Protein AF-A0A7S2FEC1-F1 (afdb_monomer_lite)

pLDDT: mean 93.11, std 10.79, range [41.53, 98.69]

Organism: NCBI:txid327968

Secondary structure (DSSP, 8-state):
----E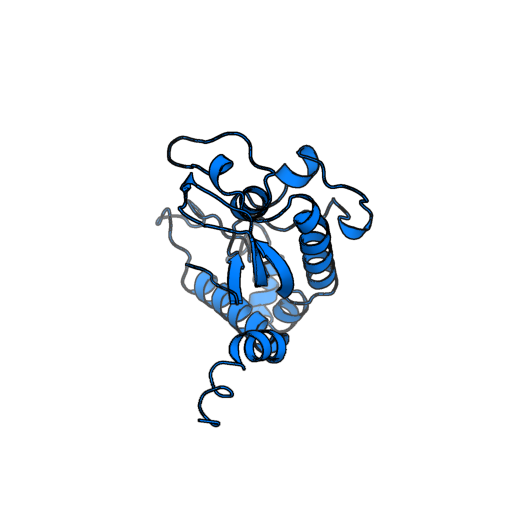EEEEE--S-PPPSS--GGG-SS--HHHHTTS-HHHHHHHT-----BTTB-GGG---S-GGGHHHHHHHHHHHHHTTS-EEEEEEEEEPPBTTTTB---EEEEEEEEE----HHHHTTS-HHHHHHHHTGGGSTTTTTTS--SSSSSSS-TTPPPHHHHHHHHHHHHHHHHHTHHHHHHHHS-SSSSSS--

Sequence (195 aa):
RGARRIIWVISTGKSLPWDVDFCSLTLLDDTVASQLENQLQSLFGYWHTDDVGEFLSRNQVFKEDDLLPVVCELQRLRNSGKPAVTTKAVSVLENEWWGIRGGYEATLLIVYIDTCTDFQERLPDDTQEELHRGYWGDFHRFPHYLPVFQNTGEATALTHAQVNLLAAQAEYSVRQNRELFERLFAFAGAERGQG

Radius of gyration: 18.54 Å; chains: 1; bounding box: 43×49×50 Å

Structure (mmCIF, N/CA/C/O backbone):
data_AF-A0A7S2FEC1-F1
#
_entry.id   AF-A0A7S2FEC1-F1
#
loop_
_atom_site.group_PDB
_atom_site.id
_atom_site.type_symbol
_atom_site.label_atom_id
_atom_site.label_alt_id
_atom_site.label_comp_id
_atom_site.label_asym_id
_atom_site.label_entity_id
_atom_site.label_seq_id
_atom_site.pdbx_PDB_ins_code
_atom_site.Cartn_x
_atom_site.Cartn_y
_atom_site.Cartn_z
_atom_site.occupancy
_atom_site.B_iso_or_equiv
_atom_site.auth_seq_id
_atom_site.auth_comp_id
_atom_site.auth_asym_id
_atom_site.auth_atom_id
_atom_site.pdbx_PDB_model_num
ATOM 1 N N . ARG A 1 1 ? -23.191 -8.310 9.841 1.00 63.91 1 ARG A N 1
ATOM 2 C CA . ARG A 1 1 ? -22.367 -9.552 9.905 1.00 63.91 1 ARG A CA 1
ATOM 3 C C . ARG A 1 1 ? -21.059 -9.193 10.621 1.00 63.91 1 ARG A C 1
ATOM 5 O O . ARG A 1 1 ? -20.654 -8.054 10.474 1.00 63.91 1 ARG A O 1
ATOM 12 N N . GLY A 1 2 ? -20.462 -10.074 11.435 1.00 85.88 2 GLY A N 1
ATOM 13 C CA . GLY A 1 2 ? -19.298 -9.752 12.289 1.00 85.88 2 GLY A CA 1
ATOM 14 C C . GLY A 1 2 ? -18.028 -10.485 11.861 1.00 85.88 2 GLY A C 1
ATOM 15 O O . GLY A 1 2 ? -17.616 -11.430 12.531 1.00 85.88 2 GLY A O 1
ATOM 16 N N . ALA A 1 3 ? -17.463 -10.114 10.709 1.00 90.88 3 ALA A N 1
ATOM 17 C CA . ALA A 1 3 ? -16.270 -10.762 10.166 1.00 90.88 3 ALA A CA 1
ATOM 18 C C . ALA A 1 3 ? -15.063 -10.519 11.085 1.00 90.88 3 ALA A C 1
ATOM 20 O O . ALA A 1 3 ? -14.691 -9.379 11.320 1.00 90.88 3 ALA A O 1
ATOM 21 N N . ARG A 1 4 ? -14.458 -11.591 11.604 1.00 93.88 4 ARG A N 1
ATOM 22 C CA . ARG A 1 4 ? -13.339 -11.516 12.566 1.00 93.88 4 ARG A CA 1
ATOM 23 C C . ARG A 1 4 ? -11.965 -11.660 11.931 1.00 93.88 4 ARG A C 1
ATOM 25 O O . ARG A 1 4 ? -10.963 -11.430 12.594 1.00 93.88 4 ARG A O 1
ATOM 32 N N . ARG A 1 5 ? -11.918 -12.098 10.678 1.00 94.44 5 ARG A N 1
ATOM 33 C CA . ARG A 1 5 ? -10.692 -12.376 9.932 1.00 94.44 5 ARG A CA 1
ATOM 34 C C . ARG A 1 5 ? -10.897 -11.839 8.530 1.00 94.44 5 ARG A C 1
ATOM 36 O O . ARG A 1 5 ? -11.861 -12.227 7.871 1.00 94.44 5 ARG A O 1
ATOM 43 N N . ILE A 1 6 ? -10.052 -10.904 8.132 1.00 95.25 6 ILE A N 1
ATOM 44 C CA . ILE A 1 6 ? -10.210 -10.132 6.906 1.00 95.25 6 ILE A CA 1
ATOM 45 C C . ILE A 1 6 ? -8.873 -10.173 6.180 1.00 95.25 6 ILE A C 1
ATOM 47 O O . ILE A 1 6 ? -7.834 -9.917 6.784 1.00 95.25 6 ILE A O 1
ATOM 51 N N . ILE A 1 7 ? -8.908 -10.505 4.893 1.00 96.38 7 ILE A N 1
ATOM 52 C CA . ILE A 1 7 ? -7.788 -10.250 3.990 1.00 96.38 7 ILE A CA 1
ATOM 53 C C . ILE A 1 7 ? -8.158 -9.037 3.168 1.00 96.38 7 ILE A C 1
ATOM 55 O O . ILE A 1 7 ? -9.242 -8.994 2.586 1.00 96.38 7 ILE A O 1
ATOM 59 N N . TRP A 1 8 ? -7.241 -8.087 3.102 1.00 96.00 8 TRP A N 1
ATOM 60 C CA . TRP A 1 8 ? -7.366 -6.934 2.241 1.00 96.00 8 TRP A CA 1
ATOM 61 C C . TRP A 1 8 ? -6.160 -6.849 1.320 1.00 96.00 8 TRP A C 1
ATOM 63 O O . TRP A 1 8 ? -5.033 -6.633 1.762 1.00 96.00 8 TRP A O 1
ATOM 73 N N . VAL A 1 9 ? -6.420 -7.060 0.033 1.00 95.88 9 VAL A N 1
ATOM 74 C CA . VAL A 1 9 ? -5.424 -6.937 -1.027 1.00 95.88 9 VAL A CA 1
ATOM 75 C C . VAL A 1 9 ? -5.585 -5.568 -1.667 1.00 95.88 9 VAL A C 1
ATOM 77 O O . VAL A 1 9 ? -6.620 -5.281 -2.265 1.00 95.88 9 VAL A O 1
ATOM 80 N N . ILE A 1 10 ? -4.565 -4.730 -1.525 1.00 94.94 10 ILE A N 1
ATOM 81 C CA . ILE A 1 10 ? -4.515 -3.370 -2.052 1.00 94.94 10 ILE A CA 1
ATOM 82 C C . ILE A 1 10 ? -3.617 -3.401 -3.288 1.00 94.94 10 ILE A C 1
ATOM 84 O O . ILE A 1 10 ? -2.395 -3.278 -3.206 1.00 94.94 10 ILE A O 1
ATOM 88 N N . SER A 1 11 ? -4.245 -3.622 -4.442 1.00 90.88 11 SER A N 1
ATOM 89 C CA . SER A 1 11 ? -3.616 -3.508 -5.759 1.00 90.88 11 SER A CA 1
ATOM 90 C C . SER A 1 11 ? -3.962 -2.141 -6.334 1.00 90.88 11 SER A C 1
ATOM 92 O O . SER A 1 11 ? -5.062 -1.947 -6.846 1.00 90.88 11 SER A O 1
ATOM 94 N N . THR A 1 12 ? -3.045 -1.188 -6.212 1.00 89.50 12 THR A N 1
ATOM 95 C CA . THR A 1 12 ? -3.296 0.224 -6.519 1.00 89.50 12 THR A CA 1
ATOM 96 C C . THR A 1 12 ? -2.236 0.808 -7.451 1.00 89.50 12 THR A C 1
ATOM 98 O O . THR A 1 12 ? -1.093 0.352 -7.478 1.00 89.50 12 THR A O 1
ATOM 101 N N . GLY A 1 13 ? -2.599 1.876 -8.165 1.00 90.62 13 GLY A N 1
ATOM 102 C CA . GLY A 1 13 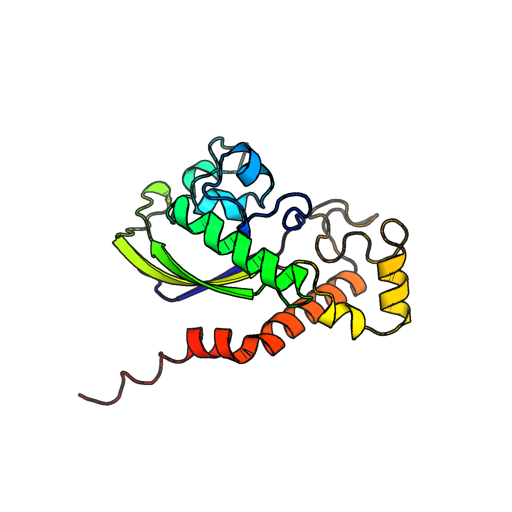? -1.673 2.712 -8.932 1.00 90.62 13 GLY A CA 1
ATOM 103 C C . GLY A 1 13 ? -0.826 3.672 -8.080 1.00 90.62 13 GLY A C 1
ATOM 104 O O . GLY A 1 13 ? -0.110 4.498 -8.645 1.00 90.62 13 GLY A O 1
ATOM 105 N N . LYS A 1 14 ? -0.906 3.608 -6.741 1.00 93.81 14 LYS A N 1
ATOM 106 C CA . LYS A 1 14 ? -0.187 4.504 -5.821 1.00 93.81 14 LYS A CA 1
ATOM 107 C C . LYS A 1 14 ? 0.786 3.738 -4.916 1.00 93.81 14 LYS A C 1
ATOM 109 O O . LYS A 1 14 ? 0.373 2.875 -4.148 1.00 93.81 14 LYS A O 1
ATOM 114 N N . SER A 1 15 ? 2.072 4.077 -4.970 1.00 95.19 15 SER A N 1
ATOM 115 C CA . SER A 1 15 ? 3.068 3.581 -4.003 1.00 95.19 15 SER A CA 1
ATOM 116 C C . SER A 1 15 ? 2.891 4.277 -2.656 1.00 95.19 15 SER A C 1
ATOM 118 O O . SER A 1 15 ? 2.398 5.408 -2.599 1.00 95.19 15 SER A O 1
ATOM 120 N N . LEU A 1 16 ? 3.319 3.626 -1.576 1.00 96.06 16 LEU A N 1
ATOM 121 C CA . LEU A 1 16 ? 3.537 4.314 -0.311 1.00 96.06 16 LEU A CA 1
ATOM 122 C C . LEU A 1 16 ? 4.552 5.453 -0.534 1.00 96.06 16 LEU A C 1
ATOM 124 O O . LEU A 1 16 ? 5.592 5.216 -1.156 1.00 96.06 16 LEU A O 1
ATOM 128 N N . PRO A 1 17 ? 4.321 6.669 -0.011 1.00 96.25 17 PRO A N 1
ATOM 129 C CA . PRO A 1 17 ? 5.268 7.772 -0.157 1.00 96.25 17 PRO A CA 1
ATOM 130 C C . PRO A 1 17 ? 6.690 7.383 0.275 1.00 96.25 17 PRO A C 1
ATOM 132 O O . PRO A 1 17 ? 6.884 6.644 1.250 1.00 96.25 17 PRO A O 1
ATOM 135 N N . TRP A 1 18 ? 7.683 7.830 -0.494 1.00 95.56 18 TRP A N 1
ATOM 136 C CA . TRP A 1 18 ? 9.110 7.595 -0.223 1.00 95.56 18 TRP A CA 1
ATOM 137 C C . TRP A 1 18 ? 9.753 8.755 0.542 1.00 95.56 18 TRP A C 1
ATOM 139 O O . TRP A 1 18 ? 10.779 8.575 1.190 1.00 95.56 18 TRP A O 1
ATOM 149 N N . ASP A 1 19 ? 9.150 9.936 0.463 1.00 96.31 19 ASP A N 1
ATOM 150 C CA . ASP A 1 19 ? 9.587 11.197 1.060 1.00 96.31 19 ASP A CA 1
ATOM 151 C C . ASP A 1 19 ? 8.996 11.453 2.456 1.00 96.31 19 ASP A C 1
ATOM 153 O O . ASP A 1 19 ? 9.354 12.432 3.109 1.00 96.31 19 ASP A O 1
ATOM 157 N N . VAL A 1 20 ? 8.140 10.551 2.945 1.00 97.31 20 VAL A N 1
ATOM 158 C CA . VAL A 1 20 ? 7.560 10.586 4.294 1.00 97.31 20 VAL A CA 1
ATOM 159 C C . VAL A 1 20 ? 8.110 9.422 5.112 1.00 97.31 20 VAL A C 1
ATOM 161 O O . VAL A 1 20 ? 7.936 8.273 4.721 1.00 97.31 20 VAL A O 1
ATOM 164 N N . ASP A 1 21 ? 8.716 9.682 6.272 1.00 97.62 21 ASP A N 1
ATOM 165 C CA . ASP A 1 21 ? 9.063 8.640 7.251 1.00 97.62 21 ASP A CA 1
ATOM 166 C C . ASP A 1 21 ? 7.916 8.465 8.255 1.00 97.62 21 ASP A C 1
ATOM 168 O O . ASP A 1 21 ? 7.879 9.126 9.297 1.00 97.62 21 ASP A O 1
ATOM 172 N N . PHE A 1 22 ? 6.979 7.562 7.948 1.00 97.94 22 PHE A N 1
ATOM 173 C CA . PHE A 1 22 ? 5.813 7.296 8.796 1.00 97.94 22 PHE A CA 1
ATOM 174 C C . PHE A 1 22 ? 6.206 6.774 10.179 1.00 97.94 22 PHE A C 1
ATOM 176 O O . PHE A 1 22 ? 5.491 6.995 11.150 1.00 97.94 22 PHE A O 1
ATOM 183 N N . CYS A 1 23 ? 7.341 6.090 10.296 1.00 97.69 23 CYS A N 1
ATOM 184 C CA . CYS A 1 23 ? 7.784 5.525 11.564 1.00 97.69 23 CYS A CA 1
ATOM 185 C C . CYS A 1 23 ? 8.379 6.566 12.518 1.00 97.69 23 CYS A C 1
ATOM 187 O O . CYS A 1 23 ? 8.506 6.291 13.712 1.00 97.69 23 CYS A O 1
ATOM 189 N N . SER A 1 24 ? 8.740 7.743 12.004 1.00 97.81 24 SER A N 1
ATOM 190 C CA . SER A 1 24 ? 9.196 8.882 12.806 1.00 97.81 24 SER A CA 1
ATOM 191 C C . SER A 1 24 ? 8.056 9.766 13.324 1.00 97.81 24 SER A C 1
ATOM 193 O O . SER A 1 24 ? 8.269 10.571 14.234 1.00 97.81 24 SER A O 1
ATOM 195 N N . LEU A 1 25 ? 6.851 9.631 12.759 1.00 97.25 25 LEU A N 1
ATOM 196 C CA . LEU A 1 25 ? 5.702 10.452 13.125 1.00 97.25 25 LEU A CA 1
ATOM 197 C C . LEU A 1 25 ? 5.090 9.990 14.450 1.00 97.25 25 LEU A C 1
ATOM 199 O O . LEU A 1 25 ? 5.040 8.803 14.766 1.00 97.25 25 LEU A O 1
ATOM 203 N N . THR A 1 26 ? 4.566 10.948 15.208 1.00 95.19 26 THR A N 1
ATOM 204 C CA . THR A 1 26 ? 3.766 10.686 16.414 1.00 95.19 26 THR A CA 1
ATOM 205 C C . THR A 1 26 ? 2.265 10.730 16.143 1.00 95.19 26 THR A C 1
ATOM 207 O O . THR A 1 26 ? 1.502 10.096 16.866 1.00 95.19 26 THR A O 1
ATOM 210 N N . LEU A 1 27 ? 1.851 11.467 15.111 1.00 95.06 27 LEU A N 1
ATOM 211 C CA . LEU A 1 27 ? 0.476 11.610 14.649 1.00 95.06 27 LEU A CA 1
ATOM 212 C C . LEU A 1 27 ? 0.480 11.719 13.122 1.00 95.06 27 LEU A C 1
ATOM 214 O O . LEU A 1 27 ? 1.411 12.281 12.543 1.00 95.06 27 LEU A O 1
ATOM 218 N N . LEU A 1 28 ? -0.562 11.188 12.490 1.00 96.19 28 LEU A N 1
ATOM 219 C CA . LEU A 1 28 ? -0.814 11.349 11.064 1.00 96.19 28 LEU A CA 1
ATOM 220 C C . LEU A 1 28 ? -1.877 12.435 10.867 1.00 96.19 28 LEU A C 1
ATOM 222 O O . LEU A 1 28 ? -2.997 12.285 11.351 1.00 96.19 28 LEU A O 1
ATOM 226 N N . ASP A 1 29 ? -1.514 13.520 10.185 1.00 95.62 29 ASP A N 1
ATOM 227 C CA . ASP A 1 29 ? -2.449 14.575 9.781 1.00 95.62 29 ASP A CA 1
ATOM 228 C C . ASP A 1 29 ? -3.027 14.326 8.376 1.00 95.62 29 ASP A C 1
ATOM 230 O O . ASP A 1 29 ? -2.500 13.517 7.606 1.00 95.62 29 ASP A O 1
ATOM 234 N N . ASP A 1 30 ? -4.091 15.054 8.027 1.00 95.38 30 ASP A N 1
ATOM 235 C CA . ASP A 1 30 ? -4.795 14.918 6.744 1.00 95.38 30 ASP A CA 1
ATOM 236 C C . ASP A 1 30 ? -3.902 15.207 5.531 1.00 95.38 30 ASP A C 1
ATOM 238 O O . ASP A 1 30 ? -4.073 14.611 4.465 1.00 95.38 30 ASP A O 1
ATOM 242 N N . THR A 1 31 ? -2.916 16.101 5.672 1.00 95.56 31 THR A N 1
ATOM 243 C CA . THR A 1 31 ? -2.008 16.444 4.569 1.00 95.56 31 THR A CA 1
ATOM 244 C C . THR A 1 31 ? -1.131 15.248 4.236 1.00 95.56 31 THR A C 1
ATOM 246 O O . THR A 1 31 ? -0.997 14.883 3.066 1.00 95.56 31 THR A O 1
ATOM 249 N N . VAL A 1 32 ? -0.569 14.593 5.250 1.00 96.25 32 VAL A N 1
ATOM 250 C CA . VAL A 1 32 ? 0.232 13.381 5.067 1.00 96.25 32 VAL A CA 1
ATOM 251 C C . VAL A 1 32 ? -0.652 12.198 4.657 1.00 96.25 32 VAL A C 1
ATOM 253 O O . VAL A 1 32 ? -0.292 11.460 3.739 1.00 96.25 32 VAL A O 1
ATOM 256 N N . ALA A 1 33 ? -1.833 12.036 5.261 1.00 96.56 33 ALA A N 1
ATOM 257 C CA . ALA A 1 33 ? -2.761 10.954 4.930 1.00 96.56 33 ALA A CA 1
ATOM 258 C C . ALA A 1 33 ? -3.253 11.016 3.473 1.00 96.56 33 ALA A C 1
ATOM 260 O O . ALA A 1 33 ? -3.339 9.975 2.819 1.00 96.56 33 ALA A O 1
ATOM 261 N N . SER A 1 34 ? -3.460 12.216 2.917 1.00 95.38 34 SER A N 1
ATOM 262 C CA . SER A 1 34 ? -3.861 12.408 1.512 1.00 95.38 34 SER A CA 1
ATOM 263 C C . SER A 1 34 ? -2.857 11.835 0.497 1.00 95.38 34 SER A C 1
ATOM 265 O O . SER A 1 34 ? -3.202 11.511 -0.648 1.00 95.38 34 SER A O 1
ATOM 267 N N . GLN A 1 35 ? -1.604 11.634 0.915 1.00 95.62 35 GLN A N 1
ATOM 268 C CA . GLN A 1 35 ? -0.565 11.009 0.100 1.00 95.62 35 GLN A CA 1
ATOM 269 C C . GLN A 1 35 ? -0.690 9.483 0.038 1.00 95.62 35 GLN A C 1
ATOM 271 O O . GLN A 1 35 ? -0.078 8.860 -0.825 1.00 95.62 35 GLN A O 1
ATOM 276 N N . LEU A 1 36 ? -1.522 8.866 0.876 1.00 96.19 36 LEU A N 1
ATOM 277 C CA . LEU A 1 36 ? -1.824 7.439 0.823 1.00 96.19 36 LEU A CA 1
ATOM 278 C C . LEU A 1 36 ? -2.896 7.133 -0.227 1.00 96.19 36 LEU A C 1
ATOM 280 O O . LEU A 1 36 ? -3.498 8.020 -0.837 1.00 96.19 36 LEU A O 1
ATOM 284 N N . GLU A 1 37 ? -3.110 5.851 -0.480 1.00 93.94 37 GLU A N 1
ATOM 285 C CA . GLU A 1 37 ? -4.183 5.357 -1.340 1.00 93.94 37 GLU A CA 1
ATOM 286 C C . GLU A 1 37 ? -5.568 5.735 -0.765 1.00 93.94 37 GLU A C 1
ATOM 288 O O . GLU A 1 37 ? -5.740 5.799 0.455 1.00 93.94 37 GLU A O 1
ATOM 293 N N . ASN A 1 38 ? -6.539 6.083 -1.619 1.00 93.38 38 ASN A N 1
ATOM 294 C CA . ASN A 1 38 ? -7.820 6.655 -1.183 1.00 93.38 38 ASN A CA 1
ATOM 295 C C . ASN A 1 38 ? -8.721 5.639 -0.459 1.00 93.38 38 ASN A C 1
ATOM 297 O O . ASN A 1 38 ? -9.286 5.961 0.585 1.00 93.38 38 ASN A O 1
ATOM 301 N N . GLN A 1 39 ? -8.803 4.395 -0.931 1.00 92.44 39 GLN A N 1
ATOM 302 C CA . GLN A 1 39 ? -9.465 3.307 -0.212 1.00 92.44 39 GLN A CA 1
ATOM 303 C C . GLN A 1 39 ? -8.778 3.080 1.131 1.00 92.44 39 GLN A C 1
ATOM 305 O O . GLN A 1 39 ? -9.474 2.964 2.141 1.00 92.44 39 GLN A O 1
ATOM 310 N N . LEU A 1 40 ? -7.435 3.092 1.161 1.00 95.56 40 LEU A N 1
ATOM 311 C CA . LEU A 1 40 ? -6.679 2.913 2.399 1.00 95.56 40 LEU A CA 1
ATOM 312 C C . LEU A 1 40 ? -7.066 3.943 3.457 1.00 95.56 40 LEU A C 1
ATOM 314 O O . LEU A 1 40 ? -7.527 3.575 4.532 1.00 95.56 40 LEU A O 1
ATOM 318 N N . GLN A 1 41 ? -6.920 5.224 3.142 1.00 95.69 41 GLN A N 1
ATOM 319 C CA . GLN A 1 41 ? -7.171 6.296 4.103 1.00 95.69 41 GLN A CA 1
ATOM 320 C C . GLN A 1 41 ? -8.667 6.423 4.467 1.00 95.69 41 GLN A C 1
ATOM 322 O O . GLN A 1 41 ? -9.000 6.714 5.618 1.00 95.69 41 GLN A O 1
ATOM 327 N N . SER A 1 42 ? -9.579 6.113 3.532 1.00 96.81 42 SER A N 1
ATOM 328 C CA . SER A 1 42 ? -11.029 6.207 3.757 1.00 96.81 42 SER A CA 1
ATOM 329 C C . SER A 1 42 ? -11.552 5.230 4.815 1.00 96.81 42 SER A C 1
ATOM 331 O O . SER A 1 42 ? -12.428 5.594 5.597 1.00 96.81 42 SER A O 1
ATOM 333 N N . LEU A 1 43 ? -10.988 4.014 4.913 1.00 97.38 43 LEU A N 1
ATOM 334 C CA . LEU A 1 43 ? -11.399 3.045 5.941 1.00 97.38 43 LEU A CA 1
ATOM 335 C C . LEU A 1 43 ? -11.031 3.495 7.362 1.00 97.38 43 LEU A C 1
ATOM 337 O O . LEU A 1 43 ? -11.638 3.015 8.323 1.00 97.38 43 LEU A O 1
ATOM 341 N N . PHE A 1 44 ? -10.061 4.401 7.494 1.00 97.81 44 PHE A N 1
ATOM 342 C CA . PHE A 1 44 ? -9.571 4.901 8.776 1.00 97.81 44 PHE A CA 1
ATOM 343 C C . PHE A 1 44 ? -10.107 6.290 9.127 1.00 97.81 44 PHE A C 1
ATOM 345 O O . PHE A 1 44 ? -9.970 6.674 10.275 1.00 97.81 44 PHE A O 1
ATOM 352 N N . GLY A 1 45 ? -10.786 6.997 8.214 1.00 97.12 45 GLY A N 1
ATOM 353 C CA . GLY A 1 45 ? -11.452 8.279 8.504 1.00 97.12 45 GLY A CA 1
ATOM 354 C C . GLY A 1 45 ? -10.807 9.519 7.884 1.00 97.12 45 GLY A C 1
ATOM 355 O O . GLY A 1 45 ? -11.368 10.601 7.983 1.00 97.12 45 GLY A O 1
ATOM 356 N N . TYR A 1 46 ? -9.700 9.367 7.159 1.00 96.88 46 TYR A N 1
ATOM 357 C CA . TYR A 1 46 ? -8.942 10.480 6.566 1.00 96.88 46 TYR A CA 1
ATOM 358 C C . TYR A 1 46 ? -9.485 10.970 5.211 1.00 96.88 46 TYR A C 1
ATOM 360 O O . TYR A 1 46 ? -8.776 11.609 4.439 1.00 96.88 46 TYR A O 1
ATOM 368 N N . TRP A 1 47 ? -10.733 10.637 4.872 1.00 95.25 47 TRP A N 1
ATOM 369 C CA . TRP A 1 47 ? -11.370 11.081 3.633 1.00 95.25 47 TRP A CA 1
ATOM 370 C C . TRP A 1 47 ? -12.671 11.809 3.948 1.00 95.25 47 TRP A C 1
ATOM 372 O O . TRP A 1 47 ? -13.568 11.242 4.567 1.00 95.25 47 TRP A O 1
ATOM 382 N N . HIS A 1 48 ? -12.790 13.065 3.515 1.00 92.50 48 HIS A N 1
ATOM 383 C CA . HIS A 1 48 ? -13.856 13.957 3.993 1.00 92.50 48 HIS A CA 1
ATOM 384 C C . HIS A 1 48 ? -14.823 14.432 2.906 1.00 92.50 48 HIS A C 1
ATOM 386 O O . HIS A 1 48 ? -15.858 15.017 3.224 1.00 92.50 48 HIS A O 1
ATOM 392 N N . THR A 1 49 ? -14.516 14.192 1.631 1.00 89.81 49 THR A N 1
ATOM 393 C CA . THR A 1 49 ? -15.297 14.716 0.503 1.00 89.81 49 THR A CA 1
ATOM 394 C C . THR A 1 49 ? -15.624 13.623 -0.496 1.00 89.81 49 THR A C 1
ATOM 396 O O . THR A 1 49 ? -14.727 12.962 -0.998 1.00 89.81 49 THR A O 1
ATOM 399 N N . ASP A 1 50 ? -16.900 13.443 -0.811 1.00 91.00 50 ASP A N 1
ATOM 400 C CA . ASP A 1 50 ? -17.325 12.500 -1.846 1.00 91.00 50 ASP A CA 1
ATOM 401 C C . ASP A 1 50 ? -17.173 13.113 -3.243 1.00 91.00 50 ASP A C 1
ATOM 403 O O . ASP A 1 50 ? -17.438 14.303 -3.441 1.00 91.00 50 ASP A O 1
ATOM 407 N N . ASP A 1 51 ? -16.807 12.273 -4.208 1.00 86.81 51 ASP A N 1
ATOM 408 C CA . ASP A 1 51 ? -16.813 12.595 -5.634 1.00 86.81 51 ASP A CA 1
ATOM 409 C C . ASP A 1 51 ? -18.020 11.938 -6.320 1.00 86.81 51 ASP A C 1
ATOM 411 O O . ASP A 1 51 ? -18.718 11.086 -5.761 1.00 86.81 51 ASP A O 1
ATOM 415 N N . VAL A 1 52 ? -18.317 12.344 -7.557 1.00 83.69 52 VAL A N 1
ATOM 416 C CA . VAL A 1 52 ? -19.454 11.788 -8.304 1.00 83.69 52 VAL A CA 1
ATOM 417 C C . VAL A 1 52 ? -19.251 10.286 -8.521 1.00 83.69 52 VAL A C 1
ATOM 419 O O . VAL A 1 52 ? -18.442 9.871 -9.345 1.00 83.69 52 VAL A O 1
ATOM 422 N N . GLY A 1 53 ? -20.039 9.475 -7.812 1.00 81.44 53 GLY A N 1
ATOM 423 C CA . GLY A 1 53 ? -19.965 8.013 -7.870 1.00 81.44 53 GLY A CA 1
ATOM 424 C C . GLY A 1 53 ? -19.022 7.378 -6.842 1.00 81.44 53 GLY A C 1
ATOM 425 O O . GLY A 1 53 ? -18.951 6.152 -6.792 1.00 81.44 53 GLY A O 1
ATOM 426 N N . GLU A 1 54 ? -18.364 8.173 -5.994 1.00 86.50 54 GLU A N 1
ATOM 427 C CA . GLU A 1 54 ? -17.455 7.706 -4.945 1.00 86.50 54 GLU A CA 1
ATOM 428 C C . GLU A 1 54 ? -17.909 8.205 -3.567 1.00 86.50 54 GLU A C 1
ATOM 430 O O . GLU A 1 54 ? -17.919 9.400 -3.296 1.00 86.50 54 GLU A O 1
ATOM 435 N N . PHE A 1 55 ? -18.259 7.279 -2.669 1.00 93.31 55 PHE A N 1
ATOM 436 C CA . PHE A 1 55 ? -18.760 7.586 -1.318 1.00 93.31 55 PHE A CA 1
ATOM 437 C C . PHE A 1 55 ? -17.707 7.324 -0.236 1.00 93.31 55 PHE A C 1
ATOM 439 O O . PHE A 1 55 ? -17.991 6.722 0.802 1.00 93.31 55 PHE A O 1
ATOM 446 N N . LEU A 1 56 ? -16.457 7.703 -0.503 1.00 94.19 56 LEU A N 1
ATOM 447 C CA . LEU A 1 56 ? -15.320 7.368 0.355 1.00 94.19 56 LEU A CA 1
ATOM 448 C C . LEU A 1 56 ? -15.384 8.061 1.722 1.00 94.19 56 LEU A C 1
ATOM 450 O O . LEU A 1 56 ? -14.897 7.500 2.699 1.00 94.19 56 LEU A O 1
ATOM 454 N N . SER A 1 57 ? -16.067 9.204 1.852 1.00 95.94 57 SER A N 1
ATOM 455 C CA . SER A 1 57 ? -16.270 9.838 3.167 1.00 95.94 57 SER A CA 1
ATOM 456 C C . SER A 1 57 ? -17.162 9.016 4.106 1.00 95.94 57 SER A C 1
ATOM 458 O O . SER A 1 57 ? -17.249 9.286 5.302 1.00 95.94 57 SER A O 1
ATOM 460 N N . ARG A 1 58 ? -17.829 7.980 3.578 1.00 96.19 58 ARG A N 1
ATOM 461 C CA . ARG A 1 58 ? -18.703 7.064 4.322 1.00 96.19 58 ARG A CA 1
ATOM 462 C C . ARG A 1 58 ? -18.027 5.747 4.683 1.00 96.19 58 ARG A C 1
ATOM 464 O O . ARG A 1 58 ? -18.696 4.865 5.209 1.00 96.19 58 ARG A O 1
ATOM 471 N N . ASN A 1 59 ? -16.738 5.575 4.402 1.00 96.69 59 ASN A N 1
ATOM 472 C CA . ASN A 1 59 ? -16.067 4.278 4.503 1.00 96.69 59 ASN A CA 1
ATOM 473 C C . ASN A 1 59 ? -15.446 3.959 5.864 1.00 96.69 59 ASN A C 1
ATOM 475 O O . ASN A 1 59 ? -15.034 2.816 6.061 1.00 96.69 59 ASN A O 1
ATOM 479 N N . GLN A 1 60 ? -15.382 4.912 6.798 1.00 97.88 60 GLN A N 1
ATOM 480 C CA . GLN A 1 60 ? -14.685 4.689 8.062 1.00 97.88 60 GLN A CA 1
ATOM 481 C C . GLN A 1 60 ? -15.273 3.490 8.818 1.00 97.88 60 GLN A C 1
ATOM 483 O O . GLN A 1 60 ? -16.464 3.436 9.129 1.00 97.88 60 GLN A O 1
ATOM 488 N N . VAL A 1 61 ? -14.415 2.513 9.094 1.00 97.62 61 VAL A N 1
ATOM 489 C CA . VAL A 1 61 ? -14.732 1.291 9.849 1.00 97.62 61 VAL A CA 1
ATOM 490 C C . VAL A 1 61 ? -13.614 0.916 10.822 1.00 97.62 61 VAL A C 1
ATOM 492 O O . VAL A 1 61 ? -13.778 -0.025 11.595 1.00 97.62 61 VAL A O 1
ATOM 495 N N . PHE A 1 62 ? -12.503 1.654 10.818 1.00 97.88 62 PHE A N 1
ATOM 496 C CA . PHE A 1 62 ? -11.389 1.537 11.755 1.00 97.88 62 PHE A CA 1
ATOM 497 C C . PHE A 1 62 ? -11.075 2.909 12.366 1.00 97.88 62 PHE A C 1
ATOM 499 O O . PHE A 1 62 ? -11.483 3.940 11.831 1.00 97.88 62 PHE A O 1
ATOM 506 N N . LYS A 1 63 ? -10.368 2.924 13.500 1.00 97.19 63 LYS A N 1
ATOM 507 C CA . LYS A 1 63 ? -9.965 4.165 14.181 1.00 97.19 63 LYS A CA 1
ATOM 508 C C . LYS A 1 63 ? -8.850 4.863 13.409 1.00 97.19 63 LYS A C 1
ATOM 510 O O . LYS A 1 63 ? -7.929 4.186 12.972 1.00 97.19 63 LYS A O 1
ATOM 515 N N . GLU A 1 64 ? -8.876 6.190 13.341 1.00 97.06 64 GLU A N 1
ATOM 516 C CA . GLU A 1 64 ? -7.837 7.001 12.676 1.00 97.06 64 GLU A CA 1
ATOM 517 C C . GLU A 1 64 ? -6.426 6.654 13.168 1.00 97.06 64 GLU A C 1
ATOM 519 O O . GLU A 1 64 ? -5.549 6.327 12.366 1.00 97.06 64 GLU A O 1
ATOM 524 N N . ASP A 1 65 ? -6.247 6.582 14.490 1.00 96.12 65 ASP A N 1
ATOM 525 C CA . ASP A 1 65 ? -4.964 6.280 15.139 1.00 96.12 65 ASP A CA 1
ATOM 526 C C . ASP A 1 65 ? -4.367 4.910 14.756 1.00 96.12 65 ASP A C 1
ATOM 528 O O . ASP A 1 65 ? -3.167 4.683 14.930 1.00 96.12 65 ASP A O 1
ATOM 532 N N . ASP A 1 66 ? -5.171 3.983 14.220 1.00 96.62 66 ASP A N 1
ATOM 533 C CA . ASP A 1 66 ? -4.674 2.682 13.767 1.00 96.62 66 ASP A CA 1
ATOM 534 C C . ASP A 1 66 ? -3.959 2.764 12.405 1.00 96.62 66 ASP A C 1
ATOM 536 O O . ASP A 1 66 ? -3.191 1.851 12.078 1.00 96.62 66 ASP A O 1
ATOM 540 N N . LEU A 1 67 ? -4.155 3.836 11.621 1.00 97.62 67 LEU A N 1
ATOM 541 C CA . LEU A 1 67 ? -3.563 3.957 10.286 1.00 97.62 67 LEU A CA 1
ATOM 542 C C . LEU A 1 67 ? -2.045 4.137 10.347 1.00 97.62 67 LEU A C 1
ATOM 544 O O . LEU A 1 67 ? -1.321 3.452 9.624 1.00 97.62 67 LEU A O 1
ATOM 548 N N . LEU A 1 68 ? -1.548 5.017 11.222 1.00 97.81 68 LEU A N 1
ATOM 549 C CA . LEU A 1 68 ? -0.120 5.340 11.291 1.00 97.81 68 LEU A CA 1
ATOM 550 C C . LEU A 1 68 ? 0.762 4.106 11.581 1.00 97.81 68 LEU A C 1
ATOM 552 O O . LEU A 1 68 ? 1.705 3.856 10.822 1.00 97.81 68 LEU A O 1
ATOM 556 N N . PRO A 1 69 ? 0.457 3.265 12.593 1.00 97.62 69 PRO A N 1
ATOM 557 C CA . PRO A 1 69 ? 1.197 2.025 12.815 1.00 97.62 69 PRO A CA 1
ATOM 558 C C . PRO A 1 69 ? 1.144 1.057 11.626 1.00 97.62 69 PRO A C 1
ATOM 560 O O . PRO A 1 69 ? 2.118 0.349 11.376 1.00 97.62 69 PRO A O 1
ATOM 563 N N . VAL A 1 70 ? 0.020 1.009 10.900 1.00 97.69 70 VAL A N 1
ATOM 564 C CA . VAL A 1 70 ? -0.136 0.151 9.716 1.00 97.69 70 VAL A CA 1
ATOM 565 C C . VAL A 1 70 ? 0.801 0.603 8.598 1.00 97.69 70 VAL A C 1
ATOM 567 O O . VAL A 1 70 ? 1.566 -0.212 8.082 1.00 97.69 70 VAL A O 1
ATOM 570 N N . VAL A 1 71 ? 0.783 1.888 8.237 1.00 98.06 71 VAL A N 1
ATOM 571 C CA . VAL A 1 71 ? 1.609 2.390 7.127 1.00 98.06 71 VAL A CA 1
ATOM 572 C C . VAL A 1 71 ? 3.096 2.424 7.466 1.00 98.06 71 VAL A C 1
ATOM 574 O O . VAL A 1 71 ? 3.907 2.149 6.584 1.00 98.06 71 VAL A O 1
ATOM 577 N N . CYS A 1 72 ? 3.466 2.653 8.732 1.00 98.44 72 CYS A N 1
ATOM 578 C CA . CYS A 1 72 ? 4.853 2.496 9.178 1.00 98.44 72 CYS A CA 1
ATOM 579 C C . CYS A 1 72 ? 5.349 1.056 8.967 1.00 98.44 72 CYS A C 1
ATOM 581 O O . CYS A 1 72 ? 6.419 0.855 8.393 1.00 98.44 72 CYS A O 1
ATOM 583 N N . GLU A 1 73 ? 4.580 0.036 9.364 1.00 98.50 73 GLU A N 1
ATOM 584 C CA . GLU A 1 73 ? 5.017 -1.357 9.198 1.00 98.50 73 GLU A CA 1
ATOM 585 C C . GLU A 1 73 ? 5.119 -1.761 7.721 1.00 98.50 73 GLU A C 1
ATOM 587 O O . GLU A 1 73 ? 6.113 -2.360 7.304 1.00 98.50 73 GLU A O 1
ATOM 592 N N . LEU A 1 74 ? 4.137 -1.373 6.899 1.00 98.50 74 LEU A N 1
ATOM 593 C CA . LEU A 1 74 ? 4.195 -1.597 5.452 1.00 98.50 74 LEU A CA 1
ATOM 594 C C . LEU A 1 74 ? 5.420 -0.910 4.826 1.00 98.50 74 LEU A C 1
ATOM 596 O O . LEU A 1 74 ? 6.125 -1.521 4.019 1.00 98.50 74 LEU A O 1
ATOM 600 N N . GLN A 1 75 ? 5.723 0.325 5.240 1.00 98.44 75 GLN A N 1
ATOM 601 C CA . GLN A 1 75 ? 6.910 1.048 4.793 1.00 98.44 75 GLN A CA 1
ATOM 602 C C . GLN A 1 75 ? 8.204 0.351 5.227 1.00 98.44 75 GLN A C 1
ATOM 604 O O . GLN A 1 75 ? 9.108 0.231 4.403 1.00 98.44 75 GLN A O 1
ATOM 609 N N . ARG A 1 76 ? 8.314 -0.133 6.473 1.00 98.56 76 ARG A N 1
ATOM 610 C CA . ARG A 1 76 ? 9.500 -0.877 6.936 1.00 98.56 76 ARG A CA 1
ATOM 611 C C . ARG A 1 76 ? 9.750 -2.115 6.086 1.00 98.56 76 ARG A C 1
ATOM 613 O O . ARG A 1 76 ? 10.889 -2.349 5.688 1.00 98.56 76 ARG A O 1
ATOM 620 N N . LEU A 1 77 ? 8.700 -2.884 5.794 1.00 98.69 77 LEU A N 1
ATOM 621 C CA . LEU A 1 77 ? 8.794 -4.083 4.961 1.00 98.69 77 LEU A CA 1
ATOM 622 C C . LEU A 1 77 ? 9.291 -3.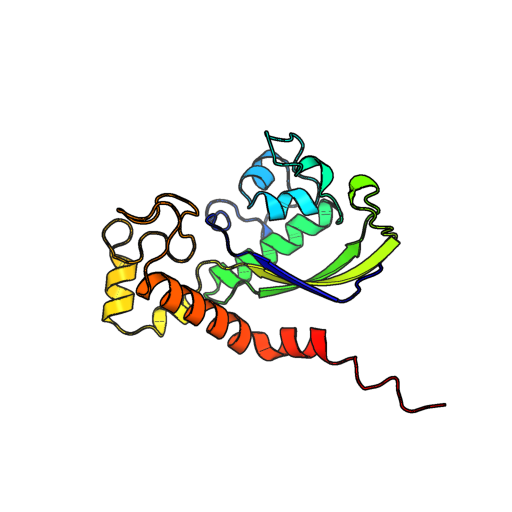737 3.555 1.00 98.69 77 LEU A C 1
ATOM 624 O O . LEU A 1 77 ? 10.325 -4.264 3.139 1.00 98.69 77 LEU A O 1
ATOM 628 N N . ARG A 1 78 ? 8.637 -2.776 2.896 1.00 98.06 78 ARG A N 1
ATOM 629 C CA . ARG A 1 78 ? 9.006 -2.273 1.565 1.00 98.06 78 ARG A CA 1
ATOM 630 C C . ARG A 1 78 ? 10.444 -1.750 1.518 1.00 98.06 78 ARG A C 1
ATOM 632 O O . ARG A 1 78 ? 11.219 -2.156 0.659 1.00 98.06 78 ARG A O 1
ATOM 639 N N . ASN A 1 79 ? 10.846 -0.931 2.491 1.00 98.06 79 ASN A N 1
ATOM 640 C CA . ASN A 1 79 ? 12.205 -0.382 2.581 1.00 98.06 79 ASN A CA 1
ATOM 641 C C . ASN A 1 79 ? 13.264 -1.463 2.850 1.00 98.06 79 ASN A C 1
ATOM 643 O O . ASN A 1 79 ? 14.432 -1.272 2.528 1.00 98.06 79 ASN A O 1
ATOM 647 N N . SER A 1 80 ? 12.869 -2.597 3.437 1.00 98.19 80 SER A N 1
ATOM 648 C CA . SER A 1 80 ? 13.742 -3.757 3.648 1.00 98.19 80 SER A CA 1
ATOM 649 C C . SER A 1 80 ? 13.786 -4.731 2.465 1.00 98.19 80 SER A C 1
ATOM 651 O O . SER A 1 80 ? 14.339 -5.815 2.616 1.00 98.19 80 SER A O 1
ATOM 653 N N . GLY A 1 81 ? 13.180 -4.379 1.324 1.00 98.31 81 GLY A N 1
ATOM 654 C CA . GLY A 1 81 ? 13.125 -5.218 0.121 1.00 98.31 81 GLY A CA 1
ATOM 655 C C . GLY A 1 81 ? 12.030 -6.289 0.136 1.00 98.31 81 GLY A C 1
ATOM 656 O O . GLY A 1 81 ? 11.827 -6.979 -0.864 1.00 98.31 81 GLY A O 1
ATOM 657 N N . LYS A 1 82 ? 11.272 -6.405 1.231 1.00 98.69 82 LYS A N 1
ATOM 658 C CA . LYS A 1 82 ? 10.289 -7.472 1.457 1.00 98.69 82 LYS A CA 1
ATOM 659 C C . LYS A 1 82 ? 8.898 -7.102 0.940 1.00 98.69 82 LYS A C 1
ATOM 661 O O . LYS A 1 82 ? 8.577 -5.919 0.833 1.00 98.69 82 LYS A O 1
ATOM 666 N N . PRO A 1 83 ? 8.020 -8.095 0.700 1.00 98.56 83 PRO A N 1
ATOM 667 C CA . PRO A 1 83 ? 6.619 -7.819 0.416 1.00 98.56 83 PRO A CA 1
ATOM 668 C C . PRO A 1 83 ? 5.974 -7.025 1.556 1.00 98.56 83 PRO A C 1
ATOM 670 O O . PRO A 1 83 ? 6.097 -7.412 2.721 1.00 98.56 83 PRO A O 1
ATOM 673 N N . ALA A 1 84 ? 5.247 -5.956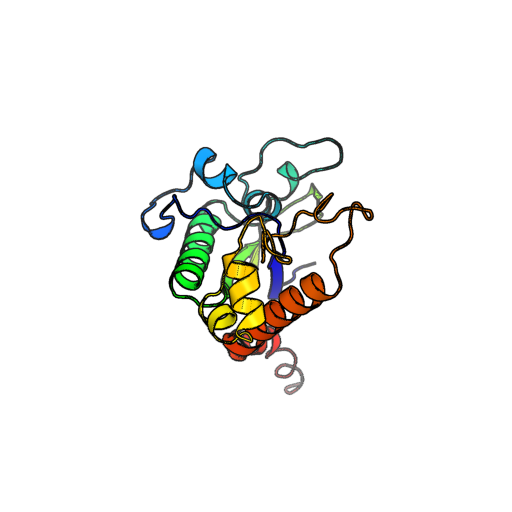 1.225 1.00 98.44 84 ALA A N 1
ATOM 674 C CA . ALA A 1 84 ? 4.498 -5.149 2.187 1.00 98.44 84 ALA A CA 1
ATOM 675 C C . ALA A 1 84 ? 3.216 -5.884 2.627 1.00 98.44 84 ALA A C 1
ATOM 677 O O . ALA A 1 84 ? 2.093 -5.557 2.239 1.00 98.44 84 ALA A O 1
ATOM 678 N N . VAL A 1 85 ? 3.413 -6.938 3.421 1.00 98.56 85 VAL A N 1
ATOM 679 C CA . VAL A 1 85 ? 2.366 -7.808 3.955 1.00 98.56 85 VAL A CA 1
ATOM 680 C C . VAL A 1 85 ? 2.465 -7.839 5.471 1.00 98.56 85 VAL A C 1
ATOM 682 O O . VAL A 1 85 ? 3.481 -8.252 6.022 1.00 98.56 85 VAL A O 1
ATOM 685 N N . THR A 1 86 ? 1.402 -7.436 6.161 1.00 98.00 86 THR A N 1
ATOM 686 C CA . THR A 1 86 ? 1.382 -7.411 7.628 1.00 98.00 86 THR A CA 1
ATOM 687 C C . THR A 1 86 ? 0.008 -7.753 8.188 1.00 98.00 86 THR A C 1
ATOM 689 O O . THR A 1 86 ? -0.997 -7.727 7.480 1.00 98.00 86 THR A O 1
ATOM 692 N N . THR A 1 87 ? -0.049 -8.082 9.476 1.00 97.56 87 THR A N 1
ATOM 693 C CA . THR A 1 87 ? -1.299 -8.341 10.198 1.00 97.56 87 THR A CA 1
ATOM 694 C C . THR A 1 87 ? -1.493 -7.352 11.330 1.00 97.56 87 THR A C 1
ATOM 696 O O . THR A 1 87 ? -0.567 -7.112 12.103 1.00 97.56 87 THR A O 1
ATOM 699 N N . LYS A 1 88 ? -2.721 -6.866 11.499 1.00 96.31 88 LYS A N 1
ATOM 700 C CA . LYS A 1 88 ? -3.103 -5.955 12.579 1.00 96.31 88 LYS A CA 1
ATOM 701 C C . LYS A 1 88 ? -4.413 -6.411 13.222 1.00 96.31 88 LYS A C 1
ATOM 703 O O . LYS A 1 88 ? -5.339 -6.827 12.529 1.00 96.31 88 LYS A O 1
ATOM 708 N N . ALA A 1 89 ? -4.485 -6.353 14.548 1.00 96.38 89 ALA A N 1
ATOM 709 C CA . ALA A 1 89 ? -5.761 -6.396 15.256 1.00 96.38 89 ALA A CA 1
ATOM 710 C C . ALA A 1 89 ? -6.375 -4.994 15.216 1.00 96.38 89 ALA A C 1
ATOM 712 O O . ALA A 1 89 ? -5.686 -4.029 15.547 1.00 96.38 89 ALA A O 1
ATOM 713 N N . VAL A 1 90 ? -7.623 -4.897 14.768 1.00 96.25 90 VAL A N 1
ATOM 714 C CA . VAL A 1 90 ? -8.338 -3.633 14.583 1.00 96.25 90 VAL A CA 1
ATOM 715 C C . VAL A 1 90 ? -9.704 -3.693 15.253 1.00 96.25 90 VAL A C 1
ATOM 717 O O . VAL A 1 90 ? -10.449 -4.672 15.100 1.00 96.25 90 VAL A O 1
ATOM 720 N N . SER A 1 91 ? -10.056 -2.609 15.942 1.00 96.81 91 SER A N 1
ATOM 721 C CA . SER A 1 91 ? -11.416 -2.393 16.426 1.00 96.81 91 SER A CA 1
ATOM 722 C C . SER A 1 91 ? -12.299 -1.989 15.248 1.00 96.81 91 SER A C 1
ATOM 724 O O . SER A 1 91 ? -12.098 -0.928 14.658 1.00 96.81 91 SER A O 1
ATOM 726 N N . VAL A 1 92 ? -13.298 -2.807 14.918 1.00 97.81 92 VAL A N 1
ATOM 727 C CA . VAL A 1 92 ? -14.284 -2.461 13.890 1.00 97.81 92 VAL A CA 1
ATOM 728 C C . VAL A 1 92 ? -15.296 -1.484 14.480 1.00 97.81 92 VAL A C 1
ATOM 730 O O . VAL A 1 92 ? -15.996 -1.809 15.445 1.00 97.81 92 VAL A O 1
ATOM 733 N N . LEU A 1 93 ? -15.369 -0.294 13.894 1.00 97.81 93 LEU A N 1
ATOM 734 C CA . LEU A 1 93 ? -16.326 0.750 14.234 1.00 97.81 93 LEU A CA 1
ATOM 735 C C . LEU A 1 93 ? -17.691 0.471 13.604 1.00 97.81 93 LEU A C 1
ATOM 737 O O . LEU A 1 93 ? -17.823 -0.284 12.636 1.00 97.81 93 LEU A O 1
ATOM 741 N N . GLU A 1 94 ? -18.727 1.047 14.205 1.00 97.62 94 GLU A N 1
ATOM 742 C CA . GLU A 1 94 ? -20.051 1.051 13.600 1.00 97.62 94 GLU A CA 1
ATOM 743 C C . GLU A 1 94 ? -20.040 1.944 12.359 1.00 97.62 94 GLU A C 1
ATOM 745 O O . GLU A 1 94 ? -19.450 3.021 12.355 1.00 97.62 94 GLU A O 1
ATOM 750 N N . ASN A 1 95 ? -20.698 1.482 11.303 1.00 97.38 95 ASN A N 1
ATOM 751 C CA . ASN A 1 95 ? -20.905 2.232 10.081 1.00 97.38 95 ASN A CA 1
ATOM 752 C C . ASN A 1 95 ? -22.327 1.954 9.589 1.00 97.38 95 ASN A C 1
ATOM 754 O O . ASN A 1 95 ? -22.600 0.928 8.957 1.00 97.38 95 ASN 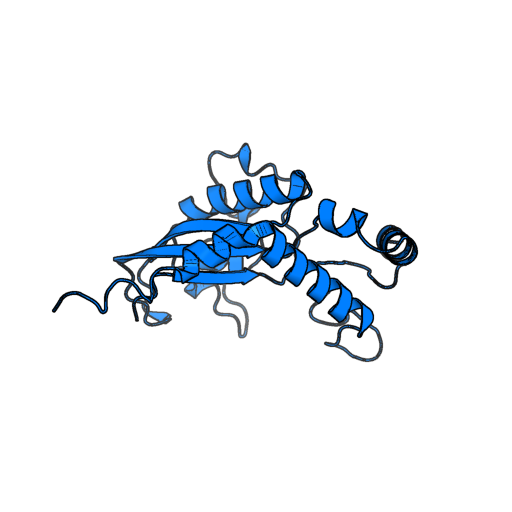A O 1
ATOM 758 N N . GLU A 1 96 ? -23.246 2.857 9.930 1.00 96.31 96 GLU A N 1
ATOM 759 C CA . GLU A 1 96 ? -24.672 2.721 9.616 1.00 96.31 96 GLU A CA 1
ATOM 760 C C . GLU A 1 96 ? -24.936 2.740 8.108 1.00 96.31 96 GLU A C 1
ATOM 762 O O . GLU A 1 96 ? -25.792 1.997 7.627 1.00 96.31 96 GLU A O 1
ATOM 767 N N . TRP A 1 97 ? -24.158 3.524 7.354 1.00 95.12 97 TRP A N 1
ATOM 768 C CA . TRP A 1 97 ? -24.285 3.639 5.901 1.00 95.12 97 TRP A CA 1
ATOM 769 C C . TRP A 1 97 ? -24.091 2.284 5.208 1.00 95.12 97 TRP A C 1
ATOM 771 O O . TRP A 1 97 ? -24.896 1.892 4.364 1.00 95.12 97 TRP A O 1
ATOM 781 N N . TRP A 1 98 ? -23.067 1.528 5.617 1.00 94.88 98 TRP A N 1
ATOM 782 C CA . TRP A 1 98 ? -22.781 0.186 5.099 1.00 94.88 98 TRP A CA 1
ATOM 783 C C . TRP A 1 98 ? -23.435 -0.952 5.908 1.00 94.88 98 TRP A C 1
ATOM 785 O O . TRP A 1 98 ? -23.233 -2.130 5.600 1.00 94.88 98 TRP A O 1
ATOM 795 N N . GLY A 1 99 ? -24.221 -0.640 6.945 1.00 95.56 99 GLY A N 1
ATOM 796 C CA . GLY A 1 99 ? -24.883 -1.634 7.800 1.00 95.56 99 GLY A CA 1
ATOM 797 C C . GLY A 1 99 ? -23.918 -2.496 8.629 1.00 95.56 99 GLY A C 1
ATOM 798 O O . GLY A 1 99 ? -24.200 -3.669 8.922 1.00 95.56 99 GLY A O 1
ATOM 799 N N . ILE A 1 100 ? -22.757 -1.950 8.994 1.00 96.00 100 ILE A N 1
ATOM 800 C CA . ILE A 1 100 ? -21.739 -2.619 9.809 1.00 96.00 100 ILE A CA 1
ATOM 801 C C . ILE A 1 100 ? -21.971 -2.239 11.269 1.00 96.00 100 ILE A C 1
ATOM 803 O O . ILE A 1 100 ? -21.828 -1.088 11.646 1.00 96.00 100 ILE A O 1
ATOM 807 N N . ARG A 1 101 ? -22.296 -3.222 12.115 1.00 95.56 101 ARG A N 1
ATOM 808 C CA . ARG A 1 101 ? -22.599 -2.988 13.541 1.00 95.56 101 ARG A CA 1
ATOM 809 C C . ARG A 1 101 ? -21.401 -2.482 14.358 1.00 95.56 101 ARG A C 1
ATOM 811 O O . ARG A 1 101 ? -21.603 -1.845 15.379 1.00 95.56 101 ARG A O 1
ATOM 818 N N . GLY A 1 102 ? -20.176 -2.833 13.969 1.00 95.94 102 GLY A N 1
ATOM 819 C CA . GLY A 1 102 ? -18.987 -2.549 14.774 1.00 95.94 102 GLY A CA 1
ATOM 820 C C . GLY A 1 102 ? -19.038 -3.118 16.197 1.00 95.94 102 GLY A C 1
ATOM 821 O O . GLY A 1 102 ? -19.777 -4.067 16.487 1.00 95.94 102 GLY A O 1
ATOM 822 N N . GLY A 1 103 ? -18.209 -2.554 17.076 1.00 96.75 103 GLY A N 1
ATOM 823 C CA . GLY A 1 103 ? -18.112 -2.934 18.489 1.00 96.75 103 GLY A CA 1
ATOM 824 C C . GLY A 1 103 ? -17.376 -4.255 18.713 1.00 96.75 103 GLY A C 1
ATOM 825 O O . GLY A 1 103 ? -17.630 -4.956 19.693 1.00 96.75 103 GLY A O 1
ATOM 826 N N . TYR A 1 104 ? -16.512 -4.647 17.774 1.00 96.44 104 TYR A N 1
ATOM 827 C CA . TYR A 1 104 ? -15.847 -5.937 17.815 1.00 96.44 104 TYR A CA 1
ATOM 828 C C . TYR A 1 104 ? -14.442 -5.892 17.206 1.00 96.44 104 TYR A C 1
ATOM 830 O O . TYR A 1 104 ? -14.180 -5.125 16.291 1.00 96.44 104 TYR A O 1
ATOM 838 N N . GLU A 1 105 ? -13.547 -6.755 17.684 1.00 96.31 105 GLU A N 1
ATOM 839 C CA . GLU A 1 105 ? -12.187 -6.884 17.143 1.00 96.31 105 GLU A CA 1
ATOM 840 C C . GLU A 1 105 ? -12.138 -7.812 15.926 1.00 96.31 105 GLU A C 1
ATOM 842 O O . GLU A 1 105 ? -12.785 -8.871 15.920 1.00 96.31 105 GLU A O 1
ATOM 847 N N . ALA A 1 106 ? -11.338 -7.442 14.929 1.00 95.75 106 ALA A N 1
ATOM 848 C CA . ALA A 1 106 ? -10.995 -8.271 13.780 1.00 95.75 106 ALA A CA 1
ATOM 849 C C . ALA A 1 106 ? -9.475 -8.339 13.584 1.00 95.75 106 ALA A C 1
ATOM 851 O O . ALA A 1 106 ? -8.742 -7.409 13.904 1.00 95.75 106 ALA A O 1
ATOM 852 N N . THR A 1 107 ? -8.997 -9.445 13.021 1.00 96.69 107 THR A N 1
ATOM 853 C CA . THR A 1 107 ? -7.639 -9.550 12.486 1.00 96.69 107 THR A CA 1
ATOM 854 C C . THR A 1 107 ? -7.668 -9.212 11.003 1.00 96.69 107 THR A C 1
ATOM 856 O O . THR A 1 107 ? -8.346 -9.886 10.224 1.00 96.69 107 THR A O 1
ATOM 859 N N . LEU A 1 108 ? -6.916 -8.186 10.626 1.00 96.50 108 LEU A N 1
ATOM 860 C CA . LEU A 1 108 ? -6.752 -7.719 9.260 1.00 96.50 108 LEU A CA 1
ATOM 861 C C . LEU A 1 108 ? -5.368 -8.133 8.751 1.00 96.50 108 LEU A C 1
ATOM 863 O O . LEU A 1 108 ? -4.357 -7.680 9.281 1.00 96.50 108 LEU A O 1
ATOM 867 N N . LEU A 1 109 ? -5.324 -9.002 7.742 1.00 98.19 109 LEU A N 1
ATOM 868 C CA . LEU A 1 109 ? -4.132 -9.270 6.938 1.00 98.19 109 LEU A CA 1
ATOM 869 C C . LEU A 1 109 ? -4.141 -8.312 5.750 1.00 98.19 109 LEU A C 1
ATOM 871 O O . LEU A 1 109 ? -5.012 -8.399 4.884 1.00 98.19 109 LEU A O 1
ATOM 875 N N . ILE A 1 110 ? -3.178 -7.403 5.731 1.00 98.19 110 ILE A N 1
ATOM 876 C CA . ILE A 1 110 ? -3.041 -6.351 4.731 1.00 98.19 110 ILE A CA 1
ATOM 877 C C . ILE A 1 110 ? -1.950 -6.779 3.762 1.00 98.19 110 ILE A C 1
ATOM 879 O O . ILE A 1 110 ? -0.836 -7.087 4.182 1.00 98.19 110 ILE A O 1
ATOM 883 N N . VAL A 1 111 ? -2.278 -6.800 2.476 1.00 98.25 111 VAL A N 1
ATOM 884 C CA . VAL A 1 111 ? -1.354 -7.080 1.376 1.00 98.25 111 VAL A CA 1
ATOM 885 C C . VAL A 1 111 ? -1.326 -5.836 0.503 1.00 98.25 111 VAL A C 1
ATOM 887 O O . VAL A 1 111 ? -2.215 -5.650 -0.325 1.00 98.25 111 VAL A O 1
ATOM 890 N N . TYR A 1 112 ? -0.338 -4.969 0.706 1.00 98.00 112 TYR A N 1
ATOM 891 C CA . TYR A 1 112 ? -0.146 -3.788 -0.129 1.00 98.00 112 TYR A CA 1
ATOM 892 C C . TYR A 1 112 ? 0.825 -4.138 -1.253 1.00 98.00 112 TYR A C 1
ATOM 894 O O . TYR A 1 112 ? 1.978 -4.492 -1.002 1.00 98.00 112 TYR A O 1
ATOM 902 N N . ILE A 1 113 ? 0.362 -4.085 -2.500 1.00 96.75 113 ILE A N 1
ATOM 903 C CA . ILE A 1 113 ? 1.218 -4.379 -3.648 1.00 96.75 113 ILE A CA 1
ATOM 904 C C . ILE A 1 113 ? 2.087 -3.151 -3.932 1.00 96.75 113 ILE A C 1
ATOM 906 O O . ILE A 1 113 ? 1.669 -2.241 -4.637 1.00 96.75 113 ILE A O 1
ATOM 910 N N . ASP A 1 114 ? 3.281 -3.131 -3.339 1.00 97.19 114 ASP A N 1
ATOM 911 C CA . ASP A 1 114 ? 4.325 -2.115 -3.535 1.00 97.19 114 ASP A CA 1
ATOM 912 C C . ASP A 1 114 ? 5.616 -2.752 -4.070 1.00 97.19 114 ASP A C 1
ATOM 914 O O . ASP A 1 114 ? 5.698 -3.961 -4.294 1.00 97.19 114 ASP A O 1
ATOM 918 N N . THR A 1 115 ? 6.643 -1.937 -4.270 1.00 96.50 115 THR A N 1
ATOM 919 C CA . THR A 1 115 ? 7.987 -2.361 -4.656 1.00 96.50 115 THR A CA 1
ATOM 920 C C . THR A 1 115 ? 8.527 -3.417 -3.686 1.00 96.50 115 THR A C 1
ATOM 922 O O . THR A 1 115 ? 8.483 -3.245 -2.469 1.00 96.50 115 THR A O 1
ATOM 925 N N . CYS A 1 116 ? 9.062 -4.509 -4.235 1.00 98.25 116 CYS A N 1
ATOM 926 C CA . CYS A 1 116 ? 9.671 -5.605 -3.487 1.00 98.25 116 CYS A CA 1
ATOM 927 C C . CYS A 1 116 ? 11.005 -5.962 -4.147 1.00 98.25 116 CYS A C 1
ATOM 929 O O . CYS A 1 116 ? 11.046 -6.712 -5.124 1.00 98.25 116 CYS A O 1
ATOM 931 N N . THR A 1 117 ? 12.093 -5.392 -3.631 1.00 98.25 117 THR A N 1
ATOM 932 C CA . THR A 1 117 ? 13.442 -5.585 -4.179 1.00 98.25 117 THR A CA 1
ATOM 933 C C . THR A 1 117 ? 13.844 -7.060 -4.187 1.00 98.25 117 THR A C 1
ATOM 935 O O . THR A 1 117 ? 14.299 -7.549 -5.215 1.00 98.25 117 THR A O 1
ATOM 938 N N . ASP A 1 118 ? 13.544 -7.811 -3.120 1.00 98.62 118 ASP A N 1
ATOM 939 C CA . ASP A 1 118 ? 13.858 -9.244 -3.023 1.00 98.62 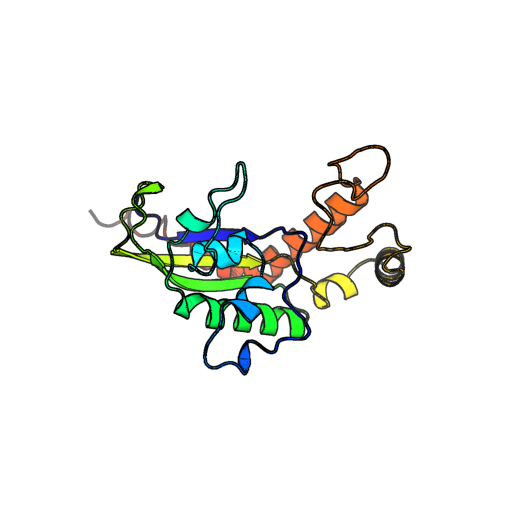118 ASP A CA 1
ATOM 940 C C . ASP A 1 118 ? 13.188 -10.079 -4.129 1.00 98.62 118 ASP A C 1
ATOM 942 O O . ASP A 1 118 ? 13.681 -11.153 -4.487 1.00 98.62 118 ASP A O 1
ATOM 946 N N . PHE A 1 119 ? 12.031 -9.632 -4.632 1.00 98.62 119 PHE A N 1
ATOM 947 C CA . PHE A 1 119 ? 11.354 -10.243 -5.775 1.00 98.62 119 PHE A CA 1
ATOM 948 C C . PHE A 1 119 ? 12.013 -9.826 -7.089 1.00 98.62 119 PHE A C 1
ATOM 950 O O . PHE A 1 119 ? 12.304 -10.687 -7.917 1.00 98.62 119 PHE A O 1
ATOM 957 N N . GLN A 1 120 ? 12.262 -8.527 -7.271 1.00 98.38 120 GLN A N 1
ATOM 958 C CA . GLN A 1 120 ? 12.828 -7.985 -8.508 1.00 98.38 120 GLN A CA 1
ATOM 959 C C . GLN A 1 120 ? 14.221 -8.556 -8.800 1.00 98.38 120 GLN A C 1
ATOM 961 O O . GLN A 1 120 ? 14.482 -8.955 -9.929 1.00 98.38 120 GLN A O 1
ATOM 966 N N . GLU A 1 121 ? 15.063 -8.724 -7.779 1.00 98.31 121 GLU A N 1
ATOM 967 C CA . GLU A 1 121 ? 16.399 -9.333 -7.896 1.00 98.31 121 GLU A CA 1
ATOM 968 C C . GLU A 1 121 ? 16.374 -10.822 -8.294 1.00 98.31 121 GLU A C 1
ATOM 970 O O . GLU A 1 121 ? 17.403 -11.398 -8.644 1.00 98.31 121 GLU A O 1
ATOM 975 N N . ARG A 1 122 ? 15.207 -11.477 -8.228 1.00 98.12 122 ARG A N 1
ATOM 976 C CA . ARG A 1 122 ? 15.016 -12.882 -8.631 1.00 98.12 122 ARG A CA 1
ATOM 977 C C . ARG A 1 122 ? 14.428 -13.026 -10.028 1.00 98.12 122 ARG A C 1
ATOM 979 O O . ARG A 1 122 ? 14.259 -14.158 -10.488 1.00 98.12 122 ARG A O 1
ATOM 986 N N . LEU A 1 123 ? 14.057 -11.920 -10.667 1.00 98.31 123 LEU A N 1
ATOM 987 C CA . LEU A 1 123 ? 13.541 -11.943 -12.027 1.00 98.31 123 LEU A CA 1
ATOM 988 C C . LEU A 1 123 ? 14.662 -12.297 -13.014 1.00 98.31 123 LEU A C 1
ATOM 990 O O . LEU A 1 123 ? 15.833 -12.070 -12.715 1.00 98.31 123 LEU A O 1
ATOM 994 N N . PRO A 1 124 ? 14.331 -12.841 -14.192 1.00 98.25 124 PRO A N 1
ATOM 995 C CA . PRO A 1 124 ? 15.293 -12.970 -15.281 1.00 98.25 124 PRO A CA 1
ATOM 996 C C . PRO A 1 124 ? 15.953 -11.624 -15.635 1.00 98.25 124 PRO A C 1
ATOM 998 O O . PRO A 1 124 ? 15.309 -10.578 -15.527 1.00 98.25 124 PRO A O 1
ATOM 1001 N N . ASP A 1 125 ? 17.220 -11.653 -16.061 1.00 98.38 125 ASP A N 1
ATOM 1002 C CA . ASP A 1 125 ? 18.026 -10.446 -16.318 1.00 98.38 125 ASP A CA 1
ATOM 1003 C C . ASP A 1 125 ? 17.354 -9.485 -17.313 1.00 98.38 125 ASP A C 1
ATOM 1005 O O . ASP A 1 125 ? 17.323 -8.279 -17.084 1.00 98.38 125 ASP A O 1
ATOM 1009 N N . ASP A 1 126 ? 16.735 -10.012 -18.373 1.00 97.62 126 ASP A N 1
ATOM 1010 C CA . ASP A 1 126 ? 15.999 -9.220 -19.367 1.00 97.62 126 ASP A CA 1
ATOM 1011 C C . ASP A 1 126 ? 14.814 -8.456 -18.749 1.00 97.62 126 ASP A C 1
ATOM 1013 O O . ASP A 1 126 ? 14.570 -7.291 -19.058 1.00 97.62 126 ASP A O 1
ATOM 1017 N N . THR A 1 127 ? 14.108 -9.081 -17.810 1.00 97.88 127 THR A N 1
ATOM 1018 C CA . THR A 1 127 ? 12.988 -8.478 -17.084 1.00 97.88 127 THR A CA 1
ATOM 1019 C C . THR A 1 127 ? 13.485 -7.406 -16.113 1.00 97.88 127 THR A C 1
ATOM 1021 O O . THR A 1 127 ? 12.856 -6.354 -15.989 1.00 97.88 127 THR A O 1
ATOM 1024 N N . GLN A 1 128 ? 14.621 -7.637 -15.445 1.00 98.25 128 GLN A N 1
ATOM 1025 C CA . GLN A 1 128 ? 15.259 -6.623 -14.599 1.00 98.25 128 GLN A CA 1
ATOM 1026 C C . GLN A 1 128 ? 15.707 -5.410 -15.425 1.00 98.25 128 GLN A C 1
ATOM 1028 O O . GLN A 1 128 ? 15.464 -4.269 -15.030 1.00 98.25 128 GLN A O 1
ATOM 1033 N N . GLU A 1 129 ? 16.309 -5.634 -16.596 1.00 97.31 129 GLU A N 1
ATOM 1034 C CA . GLU A 1 129 ? 16.689 -4.566 -17.523 1.00 97.31 129 GLU A CA 1
ATOM 1035 C C . GLU A 1 129 ? 15.478 -3.740 -17.975 1.00 97.31 129 GLU A C 1
ATOM 1037 O O . GLU A 1 129 ? 15.542 -2.508 -17.961 1.00 97.31 129 GLU A O 1
ATOM 1042 N N . GLU A 1 130 ? 14.356 -4.382 -18.315 1.00 97.44 130 GLU A N 1
ATOM 1043 C CA . GLU A 1 130 ? 13.119 -3.679 -18.678 1.00 97.44 130 GLU A CA 1
ATOM 1044 C C . GLU A 1 130 ? 12.543 -2.855 -17.517 1.00 97.44 130 GLU A C 1
ATOM 1046 O O . GLU A 1 130 ? 12.079 -1.732 -17.728 1.00 97.44 130 GLU A O 1
ATOM 1051 N N . LEU A 1 131 ? 12.624 -3.349 -16.277 1.00 96.88 131 LEU A N 1
ATOM 1052 C CA . LEU A 1 131 ? 12.249 -2.565 -15.094 1.00 96.88 131 LEU A CA 1
ATOM 1053 C C . LEU A 1 131 ? 13.156 -1.337 -14.914 1.00 96.88 131 LEU A C 1
ATOM 1055 O O . LEU A 1 131 ? 12.662 -0.236 -14.652 1.00 96.88 131 LEU A O 1
ATOM 1059 N N . HIS A 1 132 ? 14.468 -1.486 -15.119 1.00 96.31 132 HIS A N 1
ATOM 1060 C CA . HIS A 1 132 ? 15.436 -0.390 -15.004 1.00 96.31 132 HIS A CA 1
ATOM 1061 C C . HIS A 1 132 ? 15.256 0.710 -16.058 1.00 96.31 132 HIS A C 1
ATOM 1063 O O . HIS A 1 132 ? 15.653 1.854 -15.824 1.00 96.31 132 HIS A O 1
ATOM 1069 N N . ARG A 1 133 ? 14.616 0.418 -17.198 1.00 96.44 133 ARG A N 1
ATOM 1070 C CA . ARG A 1 133 ? 14.269 1.440 -18.203 1.00 96.44 133 ARG A CA 1
ATOM 1071 C C . ARG A 1 133 ? 13.197 2.420 -17.724 1.00 96.44 133 ARG A C 1
ATOM 1073 O O . ARG A 1 133 ? 13.034 3.488 -18.323 1.00 96.44 133 ARG A O 1
ATOM 1080 N N . GLY A 1 134 ? 12.479 2.099 -16.645 1.00 93.38 134 GLY A N 1
ATOM 1081 C CA . GLY A 1 134 ? 11.522 2.997 -16.010 1.00 93.38 134 GLY A CA 1
ATOM 1082 C C . GLY A 1 134 ? 10.413 3.428 -16.969 1.00 93.38 134 GLY A C 1
ATOM 1083 O O . GLY A 1 134 ? 9.603 2.612 -17.391 1.00 93.38 134 GLY A O 1
ATOM 1084 N N . TYR A 1 135 ? 10.352 4.720 -17.309 1.00 92.81 135 TYR A N 1
ATOM 1085 C CA . TYR A 1 135 ? 9.354 5.265 -18.245 1.00 92.81 135 TYR A CA 1
ATOM 1086 C C . TYR A 1 135 ? 9.430 4.674 -19.658 1.00 92.81 135 TYR A C 1
ATOM 1088 O O . TYR A 1 135 ? 8.424 4.630 -20.358 1.00 92.81 135 TYR A O 1
ATOM 1096 N N . TRP A 1 136 ? 10.609 4.209 -20.066 1.00 93.62 136 TRP A N 1
ATOM 1097 C CA . TRP A 1 136 ? 10.861 3.723 -21.422 1.00 93.62 136 TRP A CA 1
ATOM 1098 C C . TRP A 1 136 ? 10.802 2.197 -21.553 1.00 93.62 136 TRP A C 1
ATOM 1100 O O . TRP A 1 136 ? 11.068 1.685 -22.636 1.00 93.62 136 TRP A O 1
ATOM 1110 N N . GLY A 1 137 ? 10.521 1.480 -20.461 1.00 94.75 137 GLY A N 1
ATOM 1111 C CA . GLY A 1 137 ? 10.417 0.020 -20.452 1.00 94.75 137 GLY A CA 1
ATOM 1112 C C . GLY A 1 137 ? 8.980 -0.472 -20.592 1.00 94.75 137 GLY A C 1
ATOM 1113 O O . GLY A 1 137 ? 8.029 0.241 -20.258 1.00 94.75 137 GLY A O 1
ATOM 1114 N N . ASP A 1 138 ? 8.825 -1.731 -20.997 1.00 95.31 138 ASP A N 1
ATOM 1115 C CA . ASP A 1 138 ? 7.509 -2.376 -21.170 1.00 95.31 138 ASP A CA 1
ATOM 1116 C C . ASP A 1 138 ? 6.713 -2.493 -19.853 1.00 95.31 138 ASP A C 1
ATOM 1118 O O . ASP A 1 138 ? 5.477 -2.593 -19.831 1.00 95.31 138 ASP A O 1
ATOM 1122 N N . PHE A 1 139 ? 7.428 -2.437 -18.728 1.00 96.62 139 PHE A N 1
ATOM 1123 C CA . PHE A 1 139 ? 6.883 -2.494 -17.375 1.00 96.62 139 PHE A CA 1
ATOM 1124 C C . PHE A 1 139 ? 6.826 -1.125 -16.689 1.00 96.62 139 PHE A C 1
ATOM 1126 O O . PHE A 1 139 ? 6.813 -1.067 -15.458 1.00 96.62 139 PHE A O 1
ATOM 1133 N N . HIS A 1 140 ? 6.770 -0.020 -17.444 1.00 94.81 140 HIS A N 1
ATOM 1134 C CA . HIS A 1 140 ? 6.631 1.318 -16.866 1.00 94.81 140 HIS A CA 1
ATOM 1135 C C . HIS A 1 140 ? 5.530 1.363 -15.791 1.00 94.81 140 HIS A C 1
ATOM 1137 O O . HIS A 1 140 ? 4.377 1.008 -16.043 1.00 94.81 140 HIS A O 1
ATOM 1143 N N . ARG A 1 141 ? 5.907 1.866 -14.605 1.00 94.94 141 ARG A N 1
ATOM 1144 C CA . ARG A 1 141 ? 5.102 1.987 -13.372 1.00 94.94 141 ARG A CA 1
ATOM 1145 C C . ARG A 1 141 ? 4.922 0.719 -12.564 1.00 94.94 141 ARG A C 1
ATOM 1147 O O . ARG A 1 141 ? 4.272 0.811 -11.534 1.00 94.94 141 ARG A O 1
ATOM 1154 N N . PHE A 1 142 ? 5.482 -0.420 -12.957 1.00 96.94 142 PHE A N 1
ATOM 1155 C CA . PHE A 1 142 ? 5.412 -1.622 -12.130 1.00 96.94 142 PHE A CA 1
ATOM 1156 C C . PHE A 1 142 ? 5.850 -1.339 -10.672 1.00 96.94 142 PHE A C 1
ATOM 1158 O O . PHE A 1 142 ? 6.875 -0.680 -10.481 1.00 96.94 142 PHE A O 1
ATOM 1165 N N . PRO A 1 143 ? 5.106 -1.811 -9.648 1.00 96.94 143 PRO A N 1
ATOM 1166 C CA . PRO A 1 143 ? 3.877 -2.621 -9.714 1.00 96.94 143 PRO A CA 1
ATOM 1167 C C . PRO A 1 143 ? 2.559 -1.813 -9.746 1.00 96.94 143 PRO A C 1
ATOM 1169 O O . PRO A 1 143 ? 1.473 -2.383 -9.698 1.00 96.94 143 PRO A O 1
ATOM 1172 N N . HIS A 1 144 ? 2.645 -0.492 -9.857 1.00 95.81 144 HIS A N 1
ATOM 1173 C CA . HIS A 1 144 ? 1.563 0.491 -9.801 1.00 95.81 144 HIS A CA 1
ATOM 1174 C C . HIS A 1 144 ? 1.069 0.937 -11.185 1.00 95.81 144 HIS A C 1
ATOM 1176 O O . HIS A 1 144 ? 1.085 2.126 -11.525 1.00 95.81 144 HIS A O 1
ATOM 1182 N N . TYR A 1 145 ? 0.631 -0.014 -12.008 1.00 95.12 145 TYR A N 1
ATOM 1183 C CA . TYR A 1 145 ? 0.055 0.313 -13.311 1.00 95.12 145 TYR A CA 1
ATOM 1184 C C . TYR A 1 145 ? -1.170 1.233 -13.188 1.00 95.12 145 TYR A C 1
ATOM 1186 O O . TYR A 1 145 ? -1.933 1.167 -12.221 1.00 95.12 145 TYR A O 1
ATOM 1194 N N . LEU A 1 146 ? -1.365 2.100 -14.183 1.00 91.50 146 LEU A N 1
ATOM 1195 C CA . LEU A 1 146 ? -2.520 2.984 -14.245 1.00 91.50 146 LEU A CA 1
ATOM 1196 C C . LEU A 1 146 ? -3.801 2.172 -14.490 1.00 91.50 146 LEU A C 1
ATOM 1198 O O . LEU A 1 146 ? -3.820 1.317 -15.376 1.00 91.50 146 LEU A O 1
ATOM 1202 N N . PRO A 1 147 ? -4.904 2.476 -13.784 1.00 85.69 147 PRO A N 1
ATOM 1203 C CA . PRO A 1 147 ? -6.192 1.831 -14.043 1.00 85.69 147 PRO A CA 1
ATOM 1204 C C . PRO A 1 147 ? -6.739 2.115 -15.448 1.00 85.69 147 PRO A C 1
ATOM 1206 O O . PRO A 1 147 ? -7.488 1.310 -16.000 1.00 85.69 147 PRO A O 1
ATOM 1209 N N . VAL A 1 148 ? -6.379 3.272 -16.018 1.00 89.69 148 VAL A N 1
ATOM 1210 C CA . VAL A 1 148 ? -6.805 3.710 -17.349 1.00 89.69 148 VAL A CA 1
ATOM 1211 C C . VAL A 1 148 ? -5.610 4.286 -18.110 1.00 89.69 148 VAL A C 1
ATOM 1213 O O . VAL A 1 148 ? -4.766 4.965 -17.531 1.00 89.69 148 VAL A O 1
ATOM 1216 N N . PHE A 1 149 ? -5.553 4.024 -19.414 1.00 90.25 149 PHE A N 1
ATOM 1217 C CA . PHE A 1 149 ? -4.522 4.462 -20.353 1.00 90.25 149 PHE A CA 1
ATOM 1218 C C . PHE A 1 149 ? -3.097 4.046 -19.961 1.00 90.25 149 PHE A C 1
ATOM 1220 O O . PHE A 1 149 ? -2.140 4.745 -20.287 1.00 90.25 149 PHE A O 1
ATOM 1227 N N . GLN A 1 150 ? -2.941 2.892 -19.298 1.00 92.62 150 GLN A N 1
ATOM 1228 C CA . GLN A 1 150 ? -1.620 2.289 -19.084 1.00 92.62 150 GLN A CA 1
ATOM 1229 C C . GLN A 1 150 ? -0.950 1.921 -20.415 1.00 92.62 150 GLN A C 1
ATOM 1231 O O . GLN A 1 150 ? 0.251 2.119 -20.568 1.00 92.62 150 GLN A O 1
ATOM 1236 N N . ASN A 1 151 ? -1.724 1.392 -21.368 1.00 91.25 151 ASN A N 1
ATOM 1237 C CA . ASN A 1 151 ? -1.248 0.965 -22.681 1.00 91.25 151 ASN A CA 1
ATOM 1238 C C . ASN A 1 151 ? -2.034 1.668 -23.797 1.00 91.25 151 ASN A C 1
ATOM 1240 O O . ASN A 1 151 ? -3.164 2.125 -23.605 1.00 91.25 151 ASN A O 1
ATOM 1244 N N . THR A 1 152 ? -1.437 1.756 -24.984 1.00 87.00 152 THR A N 1
ATOM 1245 C CA . THR A 1 152 ? -2.111 2.284 -26.176 1.00 87.00 152 THR A CA 1
ATOM 1246 C C . THR A 1 152 ? -3.062 1.238 -26.768 1.00 87.00 152 THR A C 1
ATOM 1248 O O . THR A 1 152 ? -2.820 0.038 -26.688 1.00 87.00 152 THR A O 1
ATOM 1251 N N . GLY A 1 153 ? -4.170 1.682 -27.368 1.00 84.25 153 GLY A N 1
ATOM 1252 C CA . GLY A 1 153 ? -5.131 0.806 -28.057 1.00 84.25 153 GLY A CA 1
ATOM 1253 C C . GLY A 1 153 ? -6.215 0.190 -27.165 1.00 84.25 153 GLY A C 1
ATOM 1254 O O . GLY A 1 153 ? -7.342 0.036 -27.629 1.00 84.25 153 GLY A O 1
ATOM 1255 N N . GLU A 1 154 ? -5.934 -0.062 -25.884 1.00 84.25 154 GLU A N 1
ATOM 1256 C CA . GLU A 1 154 ? -6.909 -0.604 -24.929 1.00 84.25 154 GLU A CA 1
ATOM 1257 C C . GLU A 1 154 ? -6.908 0.199 -23.624 1.00 84.25 154 GLU A C 1
ATOM 1259 O O . GLU A 1 154 ? -6.000 0.101 -22.802 1.00 84.25 154 GLU A O 1
ATOM 1264 N N . ALA A 1 155 ? -7.952 1.011 -23.427 1.00 85.81 155 ALA A N 1
ATOM 1265 C CA . ALA A 1 155 ? -7.979 2.022 -22.372 1.00 85.81 155 ALA A CA 1
ATOM 1266 C C . ALA A 1 155 ? -7.881 1.458 -20.946 1.00 85.81 155 ALA A C 1
ATOM 1268 O O . ALA A 1 155 ? -7.454 2.186 -20.067 1.00 85.81 155 ALA A O 1
ATOM 1269 N N . THR A 1 156 ? -8.260 0.208 -20.686 1.00 88.00 156 THR A N 1
ATOM 1270 C CA . THR A 1 156 ? -8.300 -0.363 -19.323 1.00 88.00 156 THR A CA 1
ATOM 1271 C C . THR A 1 156 ? -7.546 -1.685 -19.202 1.00 88.00 156 THR A C 1
ATOM 1273 O O . THR A 1 156 ? -7.697 -2.385 -18.203 1.00 88.00 156 THR A O 1
ATOM 1276 N N . ALA A 1 157 ? -6.790 -2.079 -20.229 1.00 90.56 157 ALA A N 1
ATOM 1277 C CA . ALA A 1 157 ? -6.138 -3.380 -20.263 1.00 90.56 157 ALA A CA 1
ATOM 1278 C C . ALA A 1 157 ? -4.648 -3.273 -19.943 1.00 90.56 157 ALA A C 1
ATOM 1280 O O . ALA A 1 157 ? -3.938 -2.386 -20.425 1.00 90.56 157 ALA A O 1
ATOM 1281 N N . LEU A 1 158 ? -4.175 -4.232 -19.153 1.00 93.62 158 LEU A N 1
ATOM 1282 C CA . LEU A 1 158 ? -2.758 -4.533 -19.007 1.00 93.62 158 LEU A CA 1
ATOM 1283 C C . LEU A 1 158 ? -2.343 -5.537 -20.082 1.00 93.62 158 LEU A C 1
ATOM 1285 O O . LEU A 1 158 ? -3.132 -6.397 -20.476 1.00 93.62 158 LEU A O 1
ATOM 1289 N N . THR A 1 159 ? -1.091 -5.469 -20.529 1.00 95.25 159 THR A N 1
ATOM 1290 C CA . THR A 1 159 ? -0.551 -6.498 -21.425 1.00 95.25 159 THR A CA 1
ATOM 1291 C C . THR A 1 159 ? -0.419 -7.830 -20.686 1.00 95.25 159 THR A C 1
ATOM 1293 O O . THR A 1 159 ? -0.301 -7.872 -19.460 1.00 95.25 159 THR A O 1
ATOM 1296 N N . HIS A 1 160 ? -0.367 -8.946 -21.419 1.00 96.44 160 HIS A N 1
ATOM 1297 C CA . HIS A 1 160 ? -0.138 -10.258 -20.802 1.00 96.44 160 HIS A CA 1
ATOM 1298 C C . HIS A 1 160 ? 1.150 -10.293 -19.965 1.00 96.44 160 HIS A C 1
ATOM 1300 O O . HIS A 1 160 ? 1.167 -10.893 -18.894 1.00 96.44 160 HIS A O 1
ATOM 1306 N N . ALA A 1 161 ? 2.214 -9.625 -20.423 1.00 96.94 161 ALA A N 1
ATOM 1307 C CA . ALA A 1 161 ? 3.473 -9.549 -19.689 1.00 96.94 161 ALA A CA 1
ATOM 1308 C C . ALA A 1 161 ? 3.312 -8.784 -18.362 1.00 96.94 161 ALA A C 1
ATOM 1310 O O . ALA A 1 161 ? 3.758 -9.269 -17.325 1.00 96.94 161 ALA A O 1
ATOM 1311 N N . GLN A 1 162 ? 2.612 -7.644 -18.372 1.00 96.69 162 GLN A N 1
ATOM 1312 C CA . GLN A 1 162 ? 2.319 -6.853 -17.169 1.00 96.69 162 GLN A CA 1
ATOM 1313 C C . GLN A 1 162 ? 1.463 -7.641 -16.162 1.00 96.69 162 GLN A C 1
ATOM 1315 O O . GLN A 1 162 ? 1.771 -7.663 -14.970 1.00 96.69 162 GLN A O 1
ATOM 1320 N N . VAL A 1 163 ? 0.423 -8.341 -16.636 1.00 96.19 163 VAL A N 1
ATOM 1321 C CA . VAL A 1 163 ? -0.419 -9.208 -15.791 1.00 96.19 163 VAL A CA 1
ATOM 1322 C C . VAL A 1 163 ? 0.401 -10.341 -15.180 1.00 96.19 163 VAL A C 1
ATOM 1324 O O . VAL A 1 163 ? 0.302 -10.583 -13.979 1.00 96.19 163 VAL A O 1
ATOM 1327 N N . ASN A 1 164 ? 1.232 -11.014 -15.979 1.00 98.00 164 ASN A N 1
ATOM 1328 C CA . ASN A 1 164 ? 2.065 -12.117 -15.504 1.00 98.00 164 ASN A CA 1
ATOM 1329 C C . ASN A 1 164 ? 3.079 -11.654 -14.455 1.00 98.00 164 ASN A C 1
ATOM 1331 O O . ASN A 1 164 ? 3.251 -12.331 -13.442 1.00 98.00 164 ASN A O 1
ATOM 1335 N N . LEU A 1 165 ? 3.718 -10.499 -14.661 1.00 98.19 165 LEU A N 1
ATOM 1336 C CA . LEU A 1 165 ? 4.685 -9.956 -13.710 1.00 98.19 165 LEU A CA 1
ATOM 1337 C C . LEU A 1 165 ? 4.014 -9.573 -12.381 1.00 98.19 165 LEU A C 1
ATOM 1339 O O . LEU A 1 165 ? 4.516 -9.919 -11.310 1.00 98.19 165 LEU A O 1
ATOM 1343 N N . LEU A 1 166 ? 2.842 -8.930 -12.437 1.00 97.25 166 LEU A N 1
ATOM 1344 C CA . LEU A 1 166 ? 2.066 -8.585 -11.244 1.00 97.25 166 LEU A CA 1
ATOM 1345 C C . LEU A 1 166 ? 1.571 -9.836 -10.501 1.00 97.25 166 LEU A C 1
ATOM 1347 O O . LEU A 1 166 ? 1.672 -9.910 -9.275 1.00 97.25 166 LEU A O 1
ATOM 1351 N N . ALA A 1 167 ? 1.095 -10.847 -11.232 1.00 97.50 167 ALA A N 1
ATOM 1352 C CA . ALA A 1 167 ? 0.686 -12.128 -10.662 1.00 97.50 167 ALA A CA 1
ATOM 1353 C C . ALA A 1 167 ? 1.861 -12.860 -9.996 1.00 97.50 167 ALA A C 1
ATOM 1355 O O . ALA A 1 167 ? 1.706 -13.376 -8.889 1.00 97.50 167 ALA A O 1
ATOM 1356 N N . ALA A 1 168 ? 3.044 -12.853 -10.618 1.00 98.31 168 ALA A N 1
ATOM 1357 C CA . ALA A 1 168 ? 4.253 -13.444 -10.051 1.00 98.31 168 ALA A CA 1
ATOM 1358 C C . ALA A 1 168 ? 4.675 -12.743 -8.747 1.00 98.31 168 ALA A C 1
ATOM 1360 O O . ALA A 1 168 ? 5.001 -13.419 -7.768 1.00 98.31 168 ALA A O 1
ATOM 1361 N N . GLN A 1 169 ? 4.602 -11.408 -8.682 1.00 98.38 169 GLN A N 1
ATOM 1362 C CA . GLN A 1 169 ? 4.882 -10.678 -7.442 1.00 98.38 169 GLN A CA 1
ATOM 1363 C C . GLN A 1 169 ? 3.834 -10.966 -6.356 1.00 98.38 169 GLN A C 1
ATOM 1365 O O . GLN A 1 169 ? 4.179 -11.113 -5.179 1.00 98.38 169 GLN A O 1
ATOM 1370 N N . ALA A 1 170 ? 2.555 -11.065 -6.725 1.00 97.94 170 ALA A N 1
ATOM 1371 C CA . ALA A 1 170 ? 1.489 -11.420 -5.792 1.00 97.94 170 ALA A CA 1
ATOM 1372 C C . ALA A 1 170 ? 1.691 -12.837 -5.226 1.00 97.94 170 ALA A C 1
ATOM 1374 O O . ALA A 1 170 ? 1.630 -13.028 -4.010 1.00 97.94 170 ALA A O 1
ATOM 1375 N N . GLU A 1 171 ? 2.017 -13.817 -6.077 1.00 98.06 171 GLU A N 1
ATOM 1376 C CA . GLU A 1 171 ? 2.364 -15.177 -5.649 1.00 98.06 171 GLU A CA 1
ATOM 1377 C C . GLU A 1 171 ? 3.568 -15.161 -4.702 1.00 98.06 171 GLU A C 1
ATOM 1379 O O . GLU A 1 171 ? 3.522 -15.763 -3.626 1.00 98.06 171 GLU A O 1
ATOM 1384 N N . TYR A 1 172 ? 4.629 -14.438 -5.066 1.00 98.50 172 TYR A N 1
ATOM 1385 C CA . TYR A 1 172 ? 5.815 -14.296 -4.230 1.00 98.50 172 TYR A CA 1
ATOM 1386 C C . TYR A 1 172 ? 5.453 -13.726 -2.854 1.00 98.50 172 TYR A C 1
ATOM 1388 O O . TYR A 1 172 ? 5.852 -14.285 -1.832 1.00 98.50 172 TYR A O 1
ATOM 1396 N N . SER A 1 173 ? 4.625 -12.680 -2.820 1.00 98.38 173 SER A N 1
ATOM 1397 C CA . SER A 1 173 ? 4.170 -12.030 -1.588 1.00 98.38 173 SER A CA 1
ATOM 1398 C C . SER A 1 173 ? 3.431 -13.000 -0.667 1.00 98.38 173 SER A C 1
ATOM 1400 O O . SER A 1 173 ? 3.716 -13.041 0.532 1.00 98.38 173 SER A O 1
ATOM 1402 N N . VAL A 1 174 ? 2.536 -13.829 -1.217 1.00 97.75 174 VAL A N 1
ATOM 1403 C CA . VAL A 1 174 ? 1.829 -14.879 -0.466 1.00 97.75 174 VAL A CA 1
ATOM 1404 C C . VAL A 1 174 ? 2.798 -15.953 0.027 1.00 97.75 174 VAL A C 1
ATOM 1406 O O . VAL A 1 174 ? 2.738 -16.347 1.191 1.00 97.75 174 VAL A O 1
ATOM 1409 N N . ARG A 1 175 ? 3.717 -16.419 -0.826 1.00 98.25 175 ARG A N 1
ATOM 1410 C CA . ARG A 1 175 ? 4.660 -17.496 -0.489 1.00 98.25 175 ARG A CA 1
ATOM 1411 C C . ARG A 1 175 ? 5.654 -17.094 0.595 1.00 98.25 175 ARG A C 1
ATOM 1413 O O . ARG A 1 175 ? 5.865 -17.881 1.514 1.00 98.25 175 ARG A O 1
ATOM 1420 N N . GLN A 1 176 ? 6.221 -15.888 0.527 1.00 98.50 176 GLN A N 1
ATOM 1421 C CA . GLN A 1 176 ? 7.135 -15.387 1.564 1.00 98.50 176 GLN A CA 1
ATOM 1422 C C . GLN A 1 176 ? 6.429 -15.137 2.902 1.00 98.50 176 GLN A C 1
ATOM 1424 O O . GLN A 1 176 ? 7.061 -15.200 3.950 1.00 98.50 176 GLN A O 1
ATOM 1429 N N . ASN A 1 177 ? 5.115 -14.900 2.879 1.00 98.38 177 ASN A N 1
ATOM 1430 C CA . ASN A 1 177 ? 4.310 -14.622 4.068 1.00 98.38 177 ASN A CA 1
ATOM 1431 C C . ASN A 1 177 ? 3.361 -15.771 4.427 1.00 98.38 177 ASN A C 1
ATOM 1433 O O . ASN A 1 177 ? 2.376 -15.555 5.133 1.00 98.38 177 ASN A O 1
ATOM 1437 N N . ARG A 1 178 ? 3.650 -16.995 3.963 1.00 97.31 178 ARG A N 1
ATOM 1438 C CA . ARG A 1 178 ? 2.784 -18.176 4.108 1.00 97.31 178 ARG A CA 1
ATOM 1439 C C . ARG A 1 178 ? 2.240 -18.343 5.525 1.00 97.31 178 ARG A C 1
ATOM 1441 O O . ARG A 1 178 ? 1.048 -18.574 5.690 1.00 97.31 178 ARG A O 1
ATOM 1448 N N . GLU A 1 179 ? 3.088 -18.166 6.536 1.00 96.50 179 GLU A N 1
ATOM 1449 C CA . GLU A 1 179 ? 2.681 -18.292 7.935 1.00 96.50 179 GLU A CA 1
ATOM 1450 C C . GLU A 1 179 ? 1.585 -17.298 8.342 1.00 96.50 179 GLU A C 1
ATOM 1452 O O . GLU A 1 179 ? 0.703 -17.655 9.118 1.00 96.50 179 GLU A O 1
ATOM 1457 N N . LEU A 1 180 ? 1.607 -16.057 7.842 1.00 96.31 180 LEU A N 1
ATOM 1458 C CA . LEU A 1 180 ? 0.572 -15.062 8.146 1.00 96.31 180 LEU A CA 1
ATOM 1459 C C . LEU A 1 180 ? -0.778 -15.483 7.559 1.00 96.31 180 LEU A C 1
ATOM 1461 O O . LEU A 1 180 ? -1.796 -15.415 8.251 1.00 96.31 180 LEU A O 1
ATOM 1465 N N . PHE A 1 181 ? -0.778 -15.970 6.315 1.00 96.19 181 PHE A N 1
ATOM 1466 C CA . PHE A 1 181 ? -1.978 -16.498 5.665 1.00 96.19 181 PHE A CA 1
ATOM 1467 C C . PHE A 1 181 ? -2.495 -17.743 6.390 1.00 96.19 181 PHE A C 1
ATOM 1469 O O . PHE A 1 181 ? -3.675 -17.811 6.731 1.00 96.19 181 PHE A O 1
ATOM 1476 N N . GLU A 1 182 ? -1.621 -18.705 6.687 1.00 94.81 182 GLU A N 1
ATOM 1477 C CA . GLU A 1 182 ? -1.992 -19.914 7.424 1.00 94.81 182 GLU A CA 1
ATOM 1478 C C . GLU A 1 182 ? -2.562 -19.568 8.799 1.00 94.81 182 GLU A C 1
ATOM 1480 O O . GLU A 1 182 ? -3.650 -20.036 9.120 1.00 94.81 182 GLU A O 1
ATOM 1485 N N . ARG A 1 183 ? -1.917 -18.687 9.578 1.00 92.81 183 ARG A N 1
ATOM 1486 C CA . ARG A 1 183 ? -2.434 -18.240 10.884 1.00 92.81 183 ARG A CA 1
ATOM 1487 C C . ARG A 1 183 ? -3.821 -17.610 10.779 1.00 92.81 183 ARG A C 1
ATOM 1489 O O . ARG A 1 183 ? -4.670 -17.885 11.627 1.00 92.81 183 ARG A O 1
ATOM 1496 N N . LEU A 1 184 ? -4.074 -16.804 9.748 1.00 92.38 184 LEU A N 1
ATOM 1497 C CA . LEU A 1 184 ? -5.391 -16.206 9.534 1.00 92.38 184 LEU A CA 1
ATOM 1498 C C . LEU A 1 184 ? -6.462 -17.270 9.226 1.00 92.38 184 LEU A C 1
ATOM 1500 O O . LEU A 1 184 ? -7.602 -17.149 9.673 1.00 92.38 184 LEU A O 1
ATOM 1504 N N . PHE A 1 185 ? -6.114 -18.336 8.502 1.00 86.75 185 PHE A N 1
ATOM 1505 C CA . PHE A 1 185 ? -7.060 -19.394 8.128 1.00 86.75 185 PHE A CA 1
ATOM 1506 C C . PHE A 1 185 ? -7.158 -20.561 9.133 1.00 86.75 185 PHE A C 1
ATOM 1508 O O . PHE A 1 185 ? -8.173 -21.259 9.149 1.00 86.75 185 PHE A O 1
ATOM 1515 N N . ALA A 1 186 ? -6.168 -20.763 10.009 1.00 78.31 186 ALA A N 1
ATOM 1516 C CA . ALA A 1 186 ? -5.954 -22.000 10.778 1.00 78.31 186 ALA A CA 1
ATOM 1517 C C . ALA A 1 186 ? -6.970 -22.342 11.893 1.00 78.31 186 ALA A C 1
ATOM 1519 O O . ALA A 1 186 ? -6.797 -23.343 12.580 1.00 78.31 186 ALA A O 1
ATOM 1520 N N . PHE A 1 187 ? -8.078 -21.619 12.068 1.00 57.66 187 PHE A N 1
ATOM 1521 C CA . PHE A 1 187 ? -9.068 -21.928 13.118 1.00 57.66 187 PHE A CA 1
ATOM 1522 C C . PHE A 1 187 ? -10.495 -22.044 12.581 1.00 57.66 187 PHE A C 1
ATOM 1524 O O . PHE A 1 187 ? -11.403 -21.350 13.037 1.00 57.66 187 PHE A O 1
ATOM 1531 N N . ALA A 1 188 ? -10.688 -22.916 11.590 1.00 51.53 188 ALA A N 1
ATOM 1532 C CA . ALA A 1 188 ? -12.006 -23.425 11.193 1.00 51.53 188 ALA A CA 1
ATOM 1533 C C . ALA A 1 188 ? -12.225 -24.909 11.575 1.00 51.53 188 ALA A C 1
ATOM 1535 O O . ALA A 1 188 ? -13.330 -25.420 11.410 1.00 51.53 188 ALA A O 1
ATOM 1536 N N . GLY A 1 189 ? -11.199 -25.604 12.094 1.00 48.19 189 GLY A N 1
ATOM 1537 C CA . GLY A 1 189 ? -11.238 -27.056 12.341 1.00 48.19 189 GLY A CA 1
ATOM 1538 C C . GLY A 1 189 ? -11.262 -27.516 13.804 1.00 48.19 189 GLY A C 1
ATOM 1539 O O . GLY A 1 189 ? -11.563 -28.679 14.046 1.00 48.19 189 GLY A O 1
ATOM 1540 N N . ALA A 1 190 ? -10.971 -26.653 14.784 1.00 48.19 190 ALA A N 1
ATOM 1541 C CA . ALA A 1 190 ? -10.743 -27.090 16.170 1.00 48.19 190 ALA A CA 1
ATOM 1542 C C . ALA A 1 190 ? -11.982 -27.048 17.094 1.00 48.19 190 ALA A C 1
ATOM 1544 O O . ALA A 1 190 ? -11.917 -27.564 18.203 1.00 48.19 190 ALA A O 1
ATOM 1545 N N . GLU A 1 191 ? -13.118 -26.494 16.653 1.00 45.31 191 GLU A N 1
ATOM 1546 C CA . GLU A 1 191 ? -14.332 -26.359 17.490 1.00 45.31 191 GLU A CA 1
ATOM 1547 C C . GLU A 1 191 ? -15.458 -27.360 17.154 1.00 45.31 191 GLU A C 1
ATOM 1549 O O . GLU A 1 191 ? -16.563 -27.253 17.675 1.00 45.31 191 GLU A O 1
ATOM 1554 N N . ARG A 1 192 ? -15.209 -28.378 16.314 1.00 48.38 192 ARG A N 1
ATOM 1555 C CA . ARG A 1 192 ? -16.180 -29.465 16.037 1.00 48.38 192 ARG A CA 1
ATOM 1556 C C . ARG A 1 192 ? -15.779 -30.802 16.661 1.00 48.38 192 ARG A C 1
ATOM 1558 O O . ARG A 1 192 ? -15.860 -31.842 16.015 1.00 48.38 192 ARG A O 1
ATOM 1565 N N . GLY A 1 193 ? -15.321 -30.779 17.907 1.00 49.88 193 GLY A N 1
ATOM 1566 C CA . GLY A 1 193 ? -14.851 -31.984 18.585 1.00 49.88 193 GLY A CA 1
ATOM 1567 C C . GLY A 1 193 ? -14.839 -31.856 20.098 1.00 49.88 193 GLY A C 1
ATOM 1568 O O . GLY A 1 193 ? -13.800 -32.092 20.701 1.00 49.88 193 GLY A O 1
ATOM 1569 N N . GLN A 1 194 ? -15.959 -31.436 20.688 1.00 42.25 194 GLN A N 1
ATOM 1570 C CA . GLN A 1 194 ? -16.310 -31.670 22.093 1.00 42.25 194 GLN A CA 1
ATOM 1571 C C . GLN A 1 194 ? -17.771 -31.247 22.303 1.00 42.25 194 GLN A C 1
ATOM 1573 O O . GLN A 1 194 ? -18.076 -30.071 22.485 1.00 42.25 194 GLN A O 1
ATOM 1578 N N . GLY A 1 195 ? -18.665 -32.228 22.197 1.00 41.53 195 GLY A N 1
ATOM 1579 C CA . GLY A 1 195 ? -20.105 -32.132 22.418 1.00 41.53 195 GLY A CA 1
ATOM 1580 C C . GLY A 1 195 ? -20.714 -33.514 22.301 1.00 41.53 195 GLY A C 1
ATOM 1581 O O . GLY A 1 195 ? -20.551 -34.101 21.209 1.00 41.53 195 GLY A O 1
#

Foldseek 3Di:
DDAAFAEDEAQALAAQDPPDQLVPDPADDLVNLVSDDLLLSLCQQSDCDADDVGPSNQNHFFHVVVSSVLSNQLVVQQVVLHFSWDKDWTFTDDRVVVPRHTPDIHIYTYGYQHGRNVQLVPDPPVSVVLVVVACNHLQHSPPNADCAPSDPPDGRDRDPVNVVSNVSSVVVNCVVPVVVVCVSVVPPPDPPPDD